Protein 1MHQ (pdb70)

Structure (mmCIF, N/CA/C/O backbone):
data_1MHQ
#
_entry.id   1MHQ
#
_cell.length_a   62.860
_cell.length_b   68.110
_cell.length_c   74.200
_cell.angle_alpha   90.00
_cell.angle_beta   90.00
_cell.angle_gamma   90.00
#
_symmetry.space_group_name_H-M   'P 21 21 21'
#
loop_
_entity.id
_entity.type
_entity.pdbx_description
1 polymer 'ADP-ribosylation factor binding protein GGA2'
2 water water
#
loop_
_atom_site.group_PDB
_atom_site.id
_atom_site.type_symbol
_atom_site.label_atom_id
_atom_site.label_alt_id
_atom_site.label_comp_id
_atom_site.label_asym_id
_atom_site.label_entity_id
_atom_site.label_seq_id
_atom_site.pdbx_PDB_ins_code
_atom_site.Cartn_x
_atom_site.Cartn_y
_atom_site.Cartn_z
_atom_site.occupancy
_atom_site.B_iso_or_equiv
_atom_site.auth_seq_id
_atom_site.auth_comp_id
_atom_site.auth_asym_id
_atom_site.auth_atom_id
_atom_site.pdbx_PDB_model_num
ATOM 1 N N . SER A 1 1 ? -1.952 -7.421 27.903 1.00 54.87 25 SER A N 1
ATOM 2 C CA . SER A 1 1 ? -1.018 -8.104 26.956 1.00 56.35 25 SER A CA 1
ATOM 3 C C . SER A 1 1 ? -0.250 -7.089 26.096 1.00 56.65 25 SER A C 1
ATOM 4 O O . SER A 1 1 ? -0.688 -5.936 25.913 1.00 56.41 25 SER A O 1
ATOM 7 N N . LEU A 1 2 ? 0.886 -7.542 25.564 1.00 53.88 26 LEU A N 1
ATOM 8 C CA . LEU A 1 2 ? 1.746 -6.731 24.707 1.00 49.90 26 LEU A CA 1
ATOM 9 C C . LEU A 1 2 ? 0.977 -6.088 23.577 1.00 49.65 26 LEU A C 1
ATOM 10 O O . LEU A 1 2 ? 1.019 -4.864 23.394 1.00 45.79 26 LEU A O 1
ATOM 15 N N . GLU A 1 3 ? 0.288 -6.929 22.810 1.00 50.21 27 GLU A N 1
ATOM 16 C CA . GLU A 1 3 ? -0.483 -6.456 21.663 1.00 51.43 27 GLU A CA 1
ATOM 17 C C . GLU A 1 3 ? -1.375 -5.312 22.080 1.00 50.24 27 GLU A C 1
ATOM 18 O O . GLU A 1 3 ? -1.334 -4.234 21.491 1.00 49.52 27 GLU A O 1
ATOM 24 N N . LEU A 1 4 ? -2.180 -5.578 23.106 1.00 50.44 28 LEU A N 1
ATOM 25 C CA . LEU A 1 4 ? -3.115 -4.619 23.665 1.00 48.76 28 LEU A CA 1
ATOM 26 C C . LEU A 1 4 ? -2.511 -3.230 23.799 1.00 47.33 28 LEU A C 1
ATOM 27 O O . LEU A 1 4 ? -2.928 -2.265 23.135 1.00 44.61 28 LEU A O 1
ATOM 32 N N . TRP A 1 5 ? -1.522 -3.146 24.677 1.00 45.21 29 TRP A N 1
ATOM 33 C CA . TRP A 1 5 ? -0.855 -1.894 24.950 1.00 47.18 29 TRP A CA 1
ATOM 34 C C . TRP A 1 5 ? -0.245 -1.253 23.728 1.00 45.74 29 TRP A C 1
ATOM 35 O O . TRP A 1 5 ? -0.420 -0.053 23.496 1.00 47.11 29 TRP A O 1
ATOM 46 N N . LEU A 1 6 ? 0.455 -2.054 22.933 1.00 45.23 30 LEU A N 1
ATOM 47 C CA . LEU A 1 6 ? 1.091 -1.551 21.719 1.00 40.23 30 LEU A CA 1
ATOM 48 C C . LEU A 1 6 ? 0.090 -0.910 20.767 1.00 37.33 30 LEU A C 1
ATOM 49 O O . LEU A 1 6 ? 0.346 0.121 20.143 1.00 37.94 30 LEU A O 1
ATOM 54 N N . ASN A 1 7 ? -1.065 -1.521 20.643 1.00 38.73 31 ASN A N 1
ATOM 55 C CA . ASN A 1 7 ? -2.029 -0.960 19.731 1.00 43.18 31 ASN A CA 1
ATOM 56 C C . ASN A 1 7 ? -2.632 0.329 20.246 1.00 43.05 31 ASN A C 1
ATOM 57 O O . ASN A 1 7 ? -2.944 1.226 19.464 1.00 44.99 31 ASN A O 1
ATOM 62 N N . LYS A 1 8 ? -2.770 0.427 21.562 1.00 45.56 32 LYS A N 1
ATOM 63 C CA . LYS A 1 8 ? -3.285 1.640 22.181 1.00 47.20 32 LYS A CA 1
ATOM 64 C C . LYS A 1 8 ? -2.193 2.696 21.990 1.00 46.98 32 LYS A C 1
ATOM 65 O O . LYS A 1 8 ? -2.470 3.853 21.637 1.00 44.37 32 LYS A O 1
ATOM 71 N N . ALA A 1 9 ? -0.947 2.264 22.200 1.00 43.40 33 ALA A N 1
ATOM 72 C CA . ALA A 1 9 ? 0.221 3.136 22.081 1.00 43.51 33 ALA A CA 1
ATOM 73 C C . ALA A 1 9 ? 0.565 3.600 20.660 1.00 44.38 33 ALA A C 1
ATOM 74 O O . ALA A 1 9 ? 1.292 4.579 20.489 1.00 42.77 33 ALA A O 1
ATOM 76 N N . THR A 1 10 ? 0.028 2.920 19.649 1.00 43.97 34 THR A N 1
ATOM 77 C CA . THR A 1 10 ? 0.324 3.253 18.262 1.00 42.96 34 THR A CA 1
ATOM 78 C C . THR A 1 10 ? -0.897 3.611 17.421 1.00 43.57 34 THR A C 1
ATOM 79 O O . THR A 1 10 ? -0.761 3.865 16.225 1.00 40.89 34 THR A O 1
ATOM 83 N N . ASP A 1 11 ? -2.075 3.628 18.045 1.00 42.81 35 ASP A N 1
ATOM 84 C CA . ASP A 1 11 ? -3.337 3.943 17.360 1.00 43.82 35 ASP A CA 1
ATOM 85 C C . ASP A 1 11 ? -3.311 5.241 16.520 1.00 43.40 35 ASP A C 1
ATOM 86 O O . ASP A 1 11 ? -3.190 6.339 17.059 1.00 44.90 35 ASP A O 1
ATOM 91 N N . PRO A 1 12 ? -3.428 5.128 15.184 1.00 43.05 36 PRO A N 1
ATOM 92 C CA . PRO A 1 12 ? -3.408 6.336 14.355 1.00 45.03 36 PRO A CA 1
ATOM 93 C C . PRO A 1 12 ? -4.691 7.168 14.311 1.00 49.63 36 PRO A C 1
ATOM 94 O O . PRO A 1 12 ? -4.735 8.186 13.616 1.00 51.05 36 PRO A O 1
ATOM 98 N N . SER A 1 13 ? -5.730 6.754 15.032 1.00 51.78 37 SER A N 1
ATOM 99 C CA . SER A 1 13 ? -6.971 7.532 15.038 1.00 58.26 37 SER A CA 1
ATOM 100 C C . SER A 1 13 ? -6.856 8.628 16.099 1.00 60.41 37 SER A C 1
ATOM 101 O O . SER A 1 13 ? -7.561 9.638 16.059 1.00 61.22 37 SER A O 1
ATOM 104 N N . MET A 1 14 ? -5.945 8.397 17.039 1.00 63.13 38 MET A N 1
ATOM 105 C CA . MET A 1 14 ? -5.645 9.294 18.152 1.00 63.58 38 MET A CA 1
ATOM 106 C C . MET A 1 14 ? -5.001 10.590 17.696 1.00 63.48 38 MET A C 1
ATOM 107 O O . MET A 1 14 ? -3.9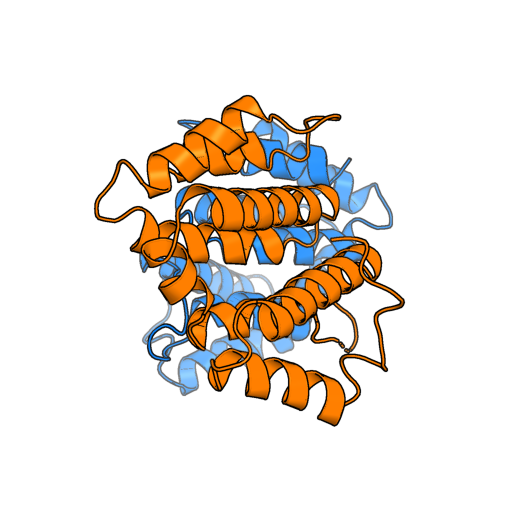09 10.583 17.134 1.00 64.00 38 MET A O 1
ATOM 112 N N . SER A 1 15 ? -5.662 11.708 17.952 1.00 63.70 39 SER A N 1
ATOM 113 C CA . SER A 1 15 ? -5.103 12.989 17.567 1.00 63.10 39 SER A CA 1
ATOM 114 C C . SER A 1 15 ? -3.709 13.072 18.181 1.00 61.39 39 SER A C 1
ATOM 115 O O . SER A 1 15 ? -2.779 13.600 17.581 1.00 62.28 39 SER A O 1
ATOM 118 N N . GLU A 1 16 ? -3.577 12.531 19.387 1.00 59.21 40 GLU A N 1
ATOM 119 C CA . GLU A 1 16 ? -2.305 12.522 20.103 1.00 57.13 40 GLU A CA 1
ATOM 120 C C . GLU A 1 16 ? -1.990 11.084 20.537 1.00 53.30 40 GLU A C 1
ATOM 121 O O . GLU A 1 16 ? -2.886 10.252 20.634 1.00 52.60 40 GLU A O 1
ATOM 127 N N . GLN A 1 17 ? -0.722 10.801 20.816 1.00 49.94 41 GLN A N 1
ATOM 128 C CA . GLN A 1 17 ? -0.310 9.460 21.221 1.00 47.61 41 GLN A CA 1
ATOM 129 C C . GLN A 1 17 ? -0.581 9.221 22.703 1.00 46.03 41 GLN A C 1
ATOM 130 O O . GLN A 1 17 ? -0.303 10.075 23.540 1.00 45.11 41 GLN A O 1
ATOM 136 N N . ASP A 1 18 ? -1.139 8.061 23.024 1.00 46.45 42 ASP A N 1
ATOM 137 C CA . ASP A 1 18 ? -1.430 7.734 24.407 1.00 45.92 42 ASP A CA 1
ATOM 138 C C . ASP A 1 18 ? -0.140 7.373 25.082 1.00 48.04 42 ASP A C 1
ATOM 139 O O . ASP A 1 18 ? 0.322 6.228 25.035 1.00 50.70 42 ASP A O 1
ATOM 144 N N . TRP A 1 19 ? 0.428 8.359 25.744 1.00 49.07 43 TRP A N 1
ATOM 145 C CA . TRP A 1 19 ? 1.679 8.180 26.432 1.00 46.78 43 TRP A CA 1
ATOM 146 C C . TRP A 1 19 ? 1.702 7.120 27.530 1.00 46.64 43 TRP A C 1
ATOM 147 O O . TRP A 1 19 ? 2.726 6.474 27.759 1.00 46.70 43 TRP A O 1
ATOM 158 N N . SER A 1 20 ? 0.569 6.934 28.195 1.00 47.55 44 SER A N 1
ATOM 159 C CA . SER A 1 20 ? 0.463 5.964 29.276 1.00 47.22 44 SER A CA 1
ATOM 160 C C . SER A 1 20 ? 0.608 4.543 28.738 1.00 43.12 44 SER A C 1
ATOM 161 O O . SER A 1 20 ? 1.241 3.692 29.360 1.00 39.15 44 SER A O 1
ATOM 164 N N . ALA A 1 21 ? 0.002 4.302 27.580 1.00 41.01 45 ALA A N 1
ATOM 165 C CA . ALA A 1 21 ? 0.068 3.000 26.919 1.00 40.81 45 ALA A CA 1
ATOM 166 C C . ALA A 1 21 ? 1.513 2.642 26.531 1.00 39.75 45 ALA A C 1
ATOM 167 O O . ALA A 1 21 ? 1.925 1.481 26.627 1.00 41.83 45 ALA A O 1
ATOM 169 N N . ILE A 1 22 ? 2.279 3.638 26.098 1.00 36.04 46 ILE A N 1
ATOM 170 C CA . ILE A 1 22 ? 3.665 3.408 25.720 1.00 39.12 46 ILE A CA 1
ATOM 171 C C . ILE A 1 22 ? 4.394 2.860 26.942 1.00 43.36 46 ILE A C 1
ATOM 172 O O . ILE A 1 22 ? 5.121 1.851 26.882 1.00 41.41 46 ILE A O 1
ATOM 177 N N . GLN A 1 23 ? 4.183 3.525 28.071 1.00 46.59 47 GLN A N 1
ATOM 178 C CA . GLN A 1 23 ? 4.823 3.094 29.305 1.00 48.96 47 GLN A CA 1
ATOM 179 C C . GLN A 1 23 ? 4.371 1.685 29.682 1.00 46.25 47 GLN A C 1
ATOM 180 O O . GLN A 1 23 ? 5.171 0.858 30.112 1.00 45.62 47 GLN A O 1
ATOM 186 N N . ASN A 1 24 ? 3.087 1.411 29.493 1.00 47.24 48 ASN A N 1
ATOM 187 C CA . ASN A 1 24 ? 2.553 0.097 29.815 1.00 50.21 48 ASN A CA 1
ATOM 188 C C . ASN A 1 24 ? 3.154 -0.977 28.935 1.00 47.10 48 ASN A C 1
ATOM 189 O O . ASN A 1 24 ? 3.410 -2.093 29.377 1.00 43.54 48 ASN A O 1
ATOM 194 N N . PHE A 1 25 ? 3.390 -0.623 27.683 1.00 48.05 49 PHE A N 1
ATOM 195 C CA . PHE A 1 25 ? 3.966 -1.570 26.752 1.00 45.81 49 PHE A CA 1
ATOM 196 C C . PHE A 1 25 ? 5.374 -1.984 27.143 1.00 43.86 49 PHE A C 1
ATOM 197 O O . PHE A 1 25 ? 5.643 -3.168 27.350 1.00 42.27 49 PHE A O 1
ATOM 205 N N . CYS A 1 26 ? 6.277 -1.023 27.265 1.00 41.89 50 CYS A N 1
ATOM 206 C CA . CYS A 1 26 ? 7.646 -1.375 27.607 1.00 41.45 50 CYS A CA 1
ATOM 207 C C . CYS A 1 26 ? 7.773 -2.135 28.932 1.00 43.39 50 CYS A C 1
ATOM 208 O O . CYS A 1 26 ? 8.739 -2.860 29.146 1.00 45.18 50 CYS A O 1
ATOM 211 N N . GLU A 1 27 ? 6.796 -1.995 29.817 1.00 44.41 51 GLU A N 1
ATOM 212 C CA . GLU A 1 27 ? 6.851 -2.704 31.092 1.00 45.54 51 GLU A CA 1
ATOM 213 C C . GLU A 1 27 ? 6.462 -4.182 30.882 1.00 42.29 51 GLU A C 1
ATOM 214 O O . GLU A 1 27 ? 7.066 -5.080 31.460 1.00 41.87 51 GLU A O 1
ATOM 220 N N . GLN A 1 28 ? 5.456 -4.426 30.051 1.00 41.16 52 GLN A N 1
ATOM 221 C CA . GLN A 1 28 ? 5.043 -5.793 29.747 1.00 43.09 52 GLN A CA 1
ATOM 222 C C . GLN A 1 28 ? 6.202 -6.543 29.105 1.00 42.55 52 GLN A C 1
ATOM 223 O O . GLN A 1 28 ? 6.367 -7.756 29.293 1.00 39.15 52 GLN A O 1
ATOM 229 N N . VAL A 1 29 ? 6.997 -5.806 28.335 1.00 42.90 53 VAL A N 1
ATOM 230 C CA . VAL A 1 29 ? 8.151 -6.378 27.661 1.00 43.66 53 VAL A CA 1
ATOM 231 C C . VAL A 1 29 ? 9.118 -6.991 28.661 1.00 46.93 53 VAL A C 1
ATOM 232 O O . VAL A 1 29 ? 9.713 -8.033 28.389 1.00 47.07 53 VAL A O 1
ATOM 236 N N . ASN A 1 30 ? 9.282 -6.362 29.820 1.00 47.29 54 ASN A N 1
ATOM 237 C CA . ASN A 1 30 ? 10.180 -6.943 30.809 1.00 52.19 54 ASN A CA 1
ATOM 238 C C . ASN A 1 30 ? 9.426 -8.045 31.550 1.00 53.55 54 ASN A C 1
ATOM 239 O O . ASN A 1 30 ? 10.002 -9.041 31.980 1.00 52.00 54 ASN A O 1
ATOM 244 N N . THR A 1 31 ? 8.124 -7.849 31.681 1.00 55.06 55 THR A N 1
ATOM 245 C CA . THR A 1 31 ? 7.268 -8.770 32.405 1.00 60.34 55 THR A CA 1
ATOM 246 C C . THR A 1 31 ? 7.079 -10.144 31.765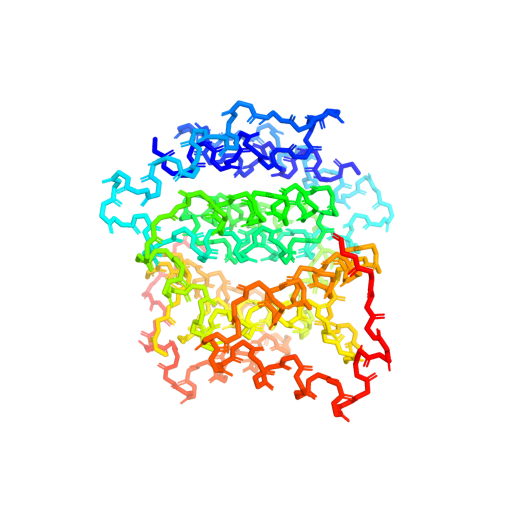 1.00 62.04 55 THR A C 1
ATOM 247 O O . THR A 1 31 ? 7.496 -11.169 32.319 1.00 62.08 55 THR A O 1
ATOM 251 N N . ASP A 1 32 ? 6.441 -10.155 30.602 1.00 63.48 56 ASP A N 1
ATOM 252 C CA . ASP A 1 32 ? 6.165 -11.381 29.875 1.00 63.41 56 ASP A CA 1
ATOM 253 C C . ASP A 1 32 ? 7.425 -11.941 29.228 1.00 64.13 56 ASP A C 1
ATOM 254 O O . ASP A 1 32 ? 8.204 -11.202 28.629 1.00 64.08 56 ASP A O 1
ATOM 259 N N . PRO A 1 33 ? 7.648 -13.260 29.348 1.00 64.85 57 PRO A N 1
ATOM 260 C CA . PRO A 1 33 ? 8.839 -13.871 28.745 1.00 64.33 57 PRO A CA 1
ATOM 261 C C . PRO A 1 33 ? 8.826 -13.801 27.230 1.00 61.94 57 PRO A C 1
ATOM 262 O O . PRO A 1 33 ? 9.879 -13.860 26.586 1.00 66.33 57 PRO A O 1
ATOM 266 N N . ASN A 1 34 ? 7.641 -13.675 26.651 1.00 59.42 58 ASN A N 1
ATOM 267 C CA . ASN A 1 34 ? 7.562 -13.573 25.203 1.00 62.93 58 ASN A CA 1
ATOM 268 C C . ASN A 1 34 ? 7.971 -12.177 24.777 1.00 62.04 58 ASN A C 1
ATOM 269 O O . ASN A 1 34 ? 8.497 -11.988 23.680 1.00 64.04 58 ASN A O 1
ATOM 274 N N . GLY A 1 35 ? 7.724 -11.210 25.660 1.00 58.42 59 GLY A N 1
ATOM 275 C CA . GLY A 1 35 ? 8.040 -9.819 25.389 1.00 57.01 59 GLY A CA 1
ATOM 276 C C . GLY A 1 35 ? 9.292 -9.519 24.580 1.00 55.80 59 GLY A C 1
ATOM 277 O O . GLY A 1 35 ? 9.219 -8.901 23.514 1.00 53.79 59 GLY A O 1
ATOM 278 N N . PRO A 1 36 ? 10.466 -9.944 25.061 1.00 55.67 60 PRO A N 1
ATOM 279 C CA . PRO A 1 36 ? 11.716 -9.688 24.343 1.00 57.07 60 PRO A CA 1
ATOM 280 C C . PRO A 1 36 ? 11.734 -10.249 22.922 1.00 57.44 60 PRO A C 1
ATOM 281 O O . PRO A 1 36 ? 12.073 -9.555 21.967 1.00 60.85 60 PRO A O 1
ATOM 285 N N . THR A 1 37 ? 11.344 -11.505 22.789 1.00 54.37 61 THR A N 1
ATOM 286 C CA . THR A 1 37 ? 11.348 -12.159 21.498 1.00 52.64 61 THR A CA 1
ATOM 287 C C . THR A 1 37 ? 10.173 -11.820 20.576 1.00 48.94 61 THR A C 1
ATOM 288 O O . THR A 1 37 ? 10.236 -12.078 19.384 1.00 48.34 61 THR A O 1
ATOM 292 N N . HIS A 1 38 ? 9.108 -11.233 21.103 1.00 44.83 62 HIS A N 1
ATOM 293 C CA . HIS A 1 38 ? 7.975 -10.894 20.251 1.00 44.42 62 HIS A CA 1
ATOM 294 C C . HIS A 1 38 ? 7.826 -9.391 19.986 1.00 40.03 62 HIS A C 1
ATOM 295 O O . HIS A 1 38 ? 7.484 -8.973 18.879 1.00 39.51 62 HIS A O 1
ATOM 302 N N . ALA A 1 39 ? 8.079 -8.585 21.006 1.00 35.95 63 ALA A N 1
ATOM 303 C CA . ALA A 1 39 ? 7.905 -7.141 20.884 1.00 39.11 63 ALA A CA 1
ATOM 304 C C . ALA A 1 39 ? 8.621 -6.475 19.706 1.00 33.40 63 ALA A C 1
ATOM 305 O O . ALA A 1 39 ? 8.052 -5.640 19.028 1.00 37.50 63 ALA A O 1
ATOM 307 N N . PRO A 1 40 ? 9.880 -6.832 19.455 1.00 34.66 64 PRO A N 1
ATOM 308 C CA . PRO A 1 40 ? 10.577 -6.209 18.330 1.00 32.80 64 PRO A CA 1
ATOM 309 C C . PRO A 1 40 ? 9.876 -6.416 16.993 1.00 32.05 64 PRO A C 1
ATOM 310 O O . PRO A 1 40 ? 9.815 -5.501 16.160 1.00 30.87 64 PRO A O 1
ATOM 314 N N . TRP A 1 41 ? 9.316 -7.602 16.784 1.00 32.45 65 TRP A N 1
ATOM 315 C CA . TRP A 1 41 ? 8.632 -7.848 15.521 1.00 34.10 65 TRP A CA 1
ATOM 316 C C . TRP A 1 41 ? 7.308 -7.091 15.490 1.00 35.12 65 TRP A C 1
ATOM 317 O O . TRP A 1 41 ? 6.928 -6.570 14.442 1.00 39.39 65 TRP A O 1
ATOM 328 N N . LEU A 1 42 ? 6.629 -6.981 16.636 1.00 33.17 66 LEU A N 1
ATOM 329 C CA . LEU A 1 42 ? 5.369 -6.234 16.677 1.00 34.76 66 LEU A CA 1
ATOM 330 C C . LEU A 1 42 ? 5.675 -4.789 16.337 1.00 35.21 66 LEU A C 1
ATOM 331 O O . LEU A 1 42 ? 4.917 -4.129 15.641 1.00 37.19 66 LEU A O 1
ATOM 336 N N . LEU A 1 43 ? 6.806 -4.313 16.836 1.00 35.74 67 LEU A N 1
ATOM 337 C CA . LEU A 1 43 ? 7.249 -2.945 16.612 1.00 34.93 67 LEU A CA 1
ATOM 338 C C . LEU A 1 43 ? 7.650 -2.741 15.178 1.00 32.39 67 LEU A C 1
ATOM 339 O O . LEU A 1 43 ? 7.264 -1.777 14.531 1.00 29.38 67 LEU A O 1
ATOM 344 N N . ALA A 1 44 ? 8.458 -3.668 14.700 1.00 33.79 68 ALA A N 1
ATOM 345 C CA . ALA A 1 44 ? 8.957 -3.634 13.342 1.00 33.86 68 ALA A CA 1
ATOM 346 C C . ALA A 1 44 ? 7.835 -3.479 12.311 1.00 33.42 68 ALA A C 1
ATOM 347 O O . ALA A 1 44 ? 7.935 -2.683 11.373 1.00 33.57 68 ALA A O 1
ATOM 349 N N . HIS A 1 45 ? 6.767 -4.240 12.488 1.00 34.67 69 HIS A N 1
ATOM 350 C CA . HIS A 1 45 ? 5.646 -4.198 11.552 1.00 32.27 69 HIS A CA 1
ATOM 351 C C . HIS A 1 45 ? 5.003 -2.817 11.507 1.00 31.26 69 HIS A C 1
ATOM 352 O O . HIS A 1 45 ? 4.742 -2.268 10.440 1.00 28.67 69 HIS A O 1
ATOM 359 N N . LYS A 1 46 ? 4.727 -2.270 12.681 1.00 32.65 70 LYS A N 1
ATOM 360 C CA . LYS A 1 46 ? 4.105 -0.953 12.771 1.00 36.50 70 LYS A CA 1
ATOM 361 C C . LYS A 1 46 ? 4.996 0.169 12.217 1.00 35.07 70 LYS A C 1
ATOM 362 O O . LYS A 1 46 ? 4.511 1.113 11.598 1.00 38.78 70 LYS A O 1
ATOM 368 N N . ILE A 1 47 ? 6.300 0.063 12.441 1.00 33.52 71 ILE A N 1
ATOM 369 C CA . ILE A 1 47 ? 7.246 1.052 11.937 1.00 34.70 71 ILE A CA 1
ATOM 370 C C . ILE A 1 47 ? 7.245 1.066 10.392 1.00 36.07 71 ILE A C 1
ATOM 371 O O . ILE A 1 47 ? 7.493 2.088 9.750 1.00 34.13 71 ILE A O 1
ATOM 376 N N . GLN A 1 48 ? 6.969 -0.084 9.800 1.00 36.77 72 GLN A N 1
ATOM 377 C CA . GLN A 1 48 ? 6.951 -0.197 8.350 1.00 38.06 72 GLN A CA 1
ATOM 378 C C . GLN A 1 48 ? 5.573 0.122 7.785 1.00 37.52 72 GLN A C 1
ATOM 379 O O . GLN A 1 48 ? 5.336 -0.048 6.598 1.00 40.11 72 GLN A O 1
ATOM 385 N N . SER A 1 49 ? 4.662 0.587 8.622 1.00 37.18 73 SER A N 1
ATOM 386 C CA . SER A 1 49 ? 3.320 0.883 8.133 1.00 36.70 73 SER A CA 1
ATOM 387 C C . SER A 1 49 ? 3.186 1.983 7.087 1.00 34.73 73 SER A C 1
ATOM 388 O O . SER A 1 49 ? 3.885 2.985 7.132 1.00 33.00 73 SER A O 1
ATOM 391 N N . PRO A 1 50 ? 2.284 1.789 6.110 1.00 34.34 74 PRO A N 1
ATOM 392 C CA . PRO A 1 50 ? 2.055 2.786 5.062 1.00 34.48 74 PRO A CA 1
ATOM 393 C C . PRO A 1 50 ? 1.286 3.970 5.671 1.00 35.58 74 PRO A C 1
ATOM 394 O O . PRO A 1 50 ? 1.137 4.999 5.030 1.00 37.93 74 PRO A O 1
ATOM 398 N N . GLN A 1 51 ? 0.787 3.804 6.902 1.00 36.27 75 GLN A N 1
ATOM 399 C CA . GLN A 1 51 ? 0.076 4.878 7.620 1.00 40.75 75 GLN A CA 1
ATOM 400 C C . GLN A 1 51 ? 1.118 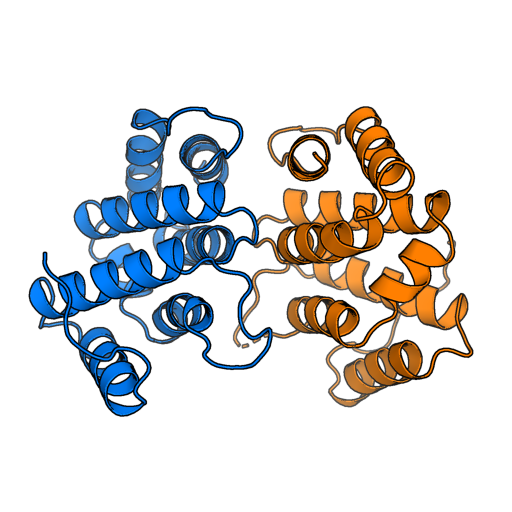5.599 8.481 1.00 40.35 75 GLN A C 1
ATOM 401 O O . GLN A 1 51 ? 1.501 5.112 9.547 1.00 43.33 75 GLN A O 1
ATOM 407 N N . GLU A 1 52 ? 1.562 6.760 8.012 1.00 38.67 76 GLU A N 1
ATOM 408 C CA . GLU A 1 52 ? 2.610 7.502 8.683 1.00 40.55 76 GLU A CA 1
ATOM 409 C C . GLU A 1 52 ? 2.510 7.722 10.191 1.00 41.54 76 GLU A C 1
ATOM 410 O O . GLU A 1 52 ? 3.497 7.546 10.902 1.00 36.77 76 GLU A O 1
ATOM 416 N N . LYS A 1 53 ? 1.338 8.102 10.682 1.00 43.24 77 LYS A N 1
ATOM 417 C CA . LYS A 1 53 ? 1.174 8.340 12.109 1.00 44.80 77 LYS A CA 1
ATOM 418 C C . LYS A 1 53 ? 1.422 7.054 12.889 1.00 47.31 77 LYS A C 1
ATOM 419 O O . LYS A 1 53 ? 1.984 7.060 13.991 1.00 45.54 77 LYS A O 1
ATOM 425 N N . GLU A 1 54 ? 1.003 5.940 12.306 1.00 45.14 78 GLU A N 1
ATOM 426 C CA . GLU A 1 54 ? 1.205 4.673 12.959 1.00 43.91 78 GLU A CA 1
ATOM 427 C C . GLU A 1 54 ? 2.715 4.408 13.054 1.00 44.02 78 GLU A C 1
ATOM 428 O O . GLU A 1 54 ? 3.226 3.937 14.080 1.00 43.35 78 GLU A O 1
ATOM 434 N N . ALA A 1 55 ? 3.433 4.733 11.989 1.00 39.32 79 ALA A N 1
ATOM 435 C CA . ALA A 1 55 ? 4.871 4.514 11.961 1.00 42.66 79 ALA A CA 1
ATOM 436 C C . ALA A 1 55 ? 5.618 5.380 12.995 1.00 41.19 79 ALA A C 1
ATOM 437 O O . ALA A 1 55 ? 6.435 4.876 13.781 1.00 43.44 79 ALA A O 1
ATOM 439 N N . LEU A 1 56 ? 5.332 6.677 12.990 1.00 39.39 80 LEU A N 1
ATOM 440 C CA . LEU A 1 56 ? 5.950 7.597 13.932 1.00 38.99 80 LEU A CA 1
ATOM 441 C C . LEU A 1 56 ? 5.688 7.151 15.364 1.00 34.51 80 LEU A C 1
ATOM 442 O O . LEU A 1 56 ? 6.616 7.039 16.166 1.00 38.28 80 LEU A O 1
ATOM 447 N N . TYR A 1 57 ? 4.422 6.910 15.687 1.00 36.65 81 TYR A N 1
ATOM 448 C CA . TYR A 1 57 ? 4.081 6.466 17.032 1.00 37.87 81 TYR A CA 1
ATOM 449 C C . TYR A 1 57 ? 4.938 5.293 17.451 1.00 38.98 81 TYR A C 1
ATOM 450 O O . TYR A 1 57 ? 5.488 5.287 18.544 1.00 39.65 81 TYR A O 1
ATOM 459 N N . ALA A 1 58 ? 5.045 4.307 16.563 1.00 39.16 82 ALA A N 1
ATOM 460 C CA . ALA A 1 58 ? 5.821 3.099 16.823 1.00 38.87 82 ALA A CA 1
ATOM 461 C C . ALA A 1 58 ? 7.286 3.437 17.049 1.00 34.24 82 ALA A C 1
ATOM 462 O O . ALA A 1 58 ? 7.923 2.915 17.954 1.00 33.68 82 ALA A O 1
ATOM 464 N N . LEU A 1 59 ? 7.815 4.305 16.200 1.00 35.08 83 LEU A N 1
ATOM 465 C CA . LEU A 1 59 ? 9.195 4.733 16.342 1.00 33.73 83 LEU A CA 1
ATOM 466 C C . LEU A 1 59 ? 9.377 5.286 17.749 1.00 31.47 83 LEU A C 1
ATOM 467 O O . LEU A 1 59 ? 10.336 4.966 18.422 1.00 28.92 83 LEU A O 1
ATOM 472 N N . THR A 1 60 ? 8.417 6.076 18.212 1.00 33.55 84 THR A N 1
ATOM 473 C CA . THR A 1 60 ? 8.519 6.606 19.559 1.00 36.34 84 THR A CA 1
ATOM 474 C C . THR A 1 60 ? 8.454 5.464 20.600 1.00 36.78 84 THR A C 1
ATOM 475 O O . THR A 1 60 ? 9.218 5.448 21.557 1.00 34.45 84 THR A O 1
ATOM 479 N N . VAL A 1 61 ? 7.559 4.500 20.408 1.00 37.33 85 VAL A N 1
ATOM 480 C CA . VAL A 1 61 ? 7.478 3.380 21.338 1.00 34.74 85 VAL A CA 1
ATOM 481 C C . VAL A 1 61 ? 8.818 2.646 21.361 1.00 34.16 85 VAL A C 1
ATOM 482 O O . VAL A 1 61 ? 9.324 2.270 22.422 1.00 30.49 85 VAL A O 1
ATOM 486 N N . LEU A 1 62 ? 9.389 2.445 20.176 1.00 33.91 86 LEU A N 1
ATOM 487 C CA . LEU A 1 62 ? 10.673 1.756 20.063 1.00 34.81 86 LEU A CA 1
ATOM 488 C C . LEU A 1 62 ? 11.724 2.499 20.860 1.00 36.16 86 LEU A C 1
ATOM 489 O O . LEU A 1 62 ? 12.521 1.910 21.611 1.00 34.97 86 LEU A O 1
ATOM 494 N N . GLU A 1 63 ? 11.717 3.809 20.657 1.00 37.20 87 GLU A N 1
ATOM 495 C CA . GLU A 1 63 ? 12.640 4.703 21.310 1.00 38.98 87 GLU A CA 1
ATOM 496 C C . GLU A 1 63 ? 12.534 4.580 22.818 1.00 37.62 87 GLU A C 1
ATOM 497 O O . GLU A 1 63 ? 13.543 4.470 23.515 1.00 35.22 87 GLU A O 1
ATOM 503 N N . MET A 1 64 ? 11.308 4.571 23.325 1.00 38.03 88 MET A N 1
ATOM 504 C CA . MET A 1 64 ? 11.121 4.433 24.763 1.00 39.32 88 MET A CA 1
ATOM 505 C C . MET A 1 64 ? 11.496 3.052 25.309 1.00 40.51 88 MET A C 1
ATOM 506 O O . MET A 1 64 ? 12.109 2.950 26.367 1.00 43.42 88 MET A O 1
ATOM 511 N N . CYS A 1 65 ? 11.138 1.988 24.603 1.00 39.67 89 CYS A N 1
ATOM 512 C CA . CYS A 1 65 ? 11.475 0.667 25.096 1.00 40.39 89 CYS A CA 1
ATOM 513 C C . CYS A 1 65 ? 12.973 0.375 25.123 1.00 37.91 89 CYS A C 1
ATOM 514 O O . CYS A 1 65 ? 13.450 -0.333 25.996 1.00 37.73 89 CYS A O 1
ATOM 517 N N . MET A 1 66 ? 13.726 0.911 24.177 1.00 40.60 90 MET A N 1
ATOM 518 C CA . MET A 1 66 ? 15.163 0.645 24.178 1.00 40.95 90 MET A CA 1
ATOM 519 C C . MET A 1 66 ? 15.773 1.242 25.429 1.00 42.70 90 MET A C 1
ATOM 520 O O . MET A 1 66 ? 16.768 0.734 25.975 1.00 40.70 90 MET A O 1
ATOM 525 N N . ASN A 1 67 ? 15.189 2.345 25.870 1.00 44.84 91 ASN A N 1
ATOM 526 C CA . ASN A 1 67 ? 15.721 3.011 27.030 1.00 47.38 91 ASN A CA 1
ATOM 527 C C . ASN A 1 67 ? 15.261 2.446 28.353 1.00 50.01 91 ASN A C 1
ATOM 528 O O . ASN A 1 67 ? 16.009 2.466 29.325 1.00 53.19 91 ASN A O 1
ATOM 533 N N . HIS A 1 68 ? 14.062 1.888 28.393 1.00 49.66 92 HIS A N 1
ATOM 534 C CA . HIS A 1 68 ? 13.553 1.373 29.652 1.00 51.02 92 HIS A CA 1
ATOM 535 C C . HIS A 1 68 ? 13.515 -0.124 29.855 1.00 50.02 92 HIS A C 1
ATOM 536 O O . HIS A 1 68 ? 13.505 -0.592 30.986 1.00 50.62 92 HIS A O 1
ATOM 543 N N . CYS A 1 69 ? 13.498 -0.887 28.779 1.00 49.07 93 CYS A N 1
ATOM 544 C CA . CYS A 1 69 ? 13.439 -2.318 28.944 1.00 45.01 93 CYS A CA 1
ATOM 545 C C . CYS A 1 69 ? 14.807 -2.821 29.346 1.00 43.59 93 CYS A C 1
ATOM 546 O O . CYS A 1 69 ? 15.795 -2.072 29.324 1.00 44.58 93 CYS A O 1
ATOM 549 N N . GLY A 1 70 ? 14.855 -4.088 29.739 1.00 39.19 94 GLY A N 1
ATOM 550 C CA . GLY A 1 70 ? 16.095 -4.684 30.175 1.00 30.29 94 GLY A CA 1
ATOM 551 C C . GLY A 1 70 ? 16.977 -5.200 29.074 1.00 36.13 94 GLY A C 1
ATOM 552 O O . GLY A 1 70 ? 16.680 -5.079 27.884 1.00 34.00 94 GLY A O 1
ATOM 553 N N . GLU A 1 71 ? 18.082 -5.789 29.506 1.00 38.15 95 GLU A N 1
ATOM 554 C CA . GLU A 1 71 ? 19.089 -6.350 28.630 1.00 40.30 95 GLU A CA 1
ATOM 555 C C . GLU A 1 71 ? 18.533 -7.319 27.559 1.00 39.30 95 GLU A C 1
ATOM 556 O O . GLU A 1 71 ? 19.033 -7.358 26.435 1.00 38.61 95 GLU A O 1
ATOM 562 N N . LYS A 1 72 ? 17.502 -8.089 27.900 1.00 39.07 96 LYS A N 1
ATOM 563 C CA . LYS A 1 72 ? 16.928 -9.055 26.951 1.00 41.49 96 LYS A CA 1
ATOM 564 C C . LYS A 1 72 ? 16.363 -8.400 25.707 1.00 39.33 96 LYS A C 1
ATOM 565 O O . LYS A 1 72 ? 16.695 -8.783 24.596 1.00 37.60 96 LYS A O 1
ATOM 571 N N . PHE A 1 73 ? 15.495 -7.415 25.907 1.00 36.62 97 PHE A N 1
ATOM 572 C CA . PHE A 1 73 ? 14.899 -6.705 24.798 1.00 36.39 97 PHE A CA 1
ATOM 573 C C . PHE A 1 73 ? 16.046 -6.051 24.018 1.00 36.91 97 PHE A C 1
ATOM 574 O O . PHE A 1 73 ? 16.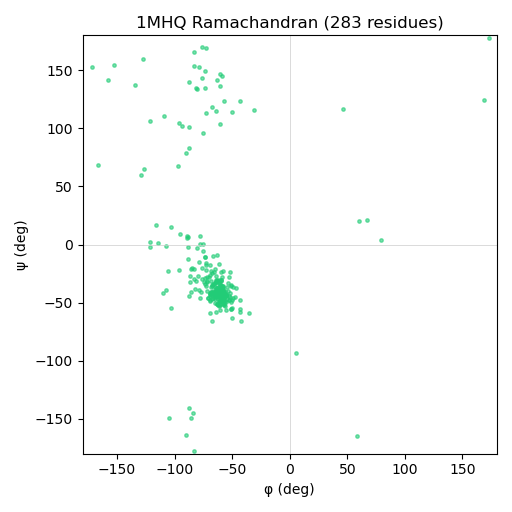218 -6.295 22.815 1.00 40.78 97 PHE A O 1
ATOM 582 N N . HIS A 1 74 ? 16.840 -5.245 24.721 1.00 37.38 98 HIS A N 1
ATOM 583 C CA . HIS A 1 74 ? 17.983 -4.553 24.133 1.00 35.89 98 HIS A CA 1
ATOM 584 C C . HIS A 1 74 ? 18.749 -5.508 23.230 1.00 37.45 98 HIS A C 1
ATOM 585 O O . HIS A 1 74 ? 19.109 -5.201 22.084 1.00 35.76 98 HIS A O 1
ATOM 592 N N . SER A 1 75 ? 18.995 -6.678 23.787 1.00 37.21 99 SER A N 1
ATOM 593 C CA . SER A 1 75 ? 19.724 -7.721 23.116 1.00 37.72 99 SER A CA 1
ATOM 594 C C . SER A 1 75 ? 19.106 -8.074 21.763 1.00 38.20 99 SER A C 1
ATOM 595 O O . SER A 1 75 ? 19.824 -8.245 20.774 1.00 36.71 99 SER A O 1
ATOM 598 N N . GLU A 1 76 ? 17.776 -8.179 21.724 1.00 35.39 100 GLU A N 1
ATOM 599 C CA . GLU A 1 76 ? 17.066 -8.517 20.494 1.00 34.74 100 GLU A CA 1
ATOM 600 C C . GLU A 1 76 ? 17.160 -7.425 19.429 1.00 33.35 100 GLU A C 1
ATOM 601 O O . GLU A 1 76 ? 17.425 -7.695 18.271 1.00 30.35 100 GLU A O 1
ATOM 607 N N . VAL A 1 77 ? 16.922 -6.188 19.836 1.00 33.34 101 VAL A N 1
ATOM 608 C CA . VAL A 1 77 ? 16.999 -5.072 18.929 1.00 29.15 101 VAL A CA 1
ATOM 609 C C . VAL A 1 77 ? 18.434 -4.906 18.424 1.00 33.99 101 VAL A C 1
ATOM 610 O O . VAL A 1 77 ? 18.665 -4.462 17.299 1.00 38.95 101 VAL A O 1
ATOM 614 N N . ALA A 1 78 ? 19.403 -5.276 19.251 1.00 32.08 102 ALA A N 1
ATOM 615 C CA . ALA A 1 78 ? 20.803 -5.126 18.877 1.00 31.98 102 ALA A CA 1
ATOM 616 C C . ALA A 1 78 ? 21.263 -6.132 17.833 1.00 32.39 102 ALA A C 1
ATOM 617 O O . ALA A 1 78 ? 22.355 -6.005 17.309 1.00 35.14 102 ALA A O 1
ATOM 619 N N . LYS A 1 79 ? 20.436 -7.137 17.555 1.00 35.34 103 LYS A N 1
ATOM 620 C CA . LYS A 1 79 ? 20.758 -8.160 16.560 1.00 33.86 103 LYS A CA 1
ATOM 621 C C . LYS A 1 79 ? 20.516 -7.627 15.140 1.00 32.92 103 LYS A C 1
ATOM 622 O O . LYS A 1 79 ? 19.682 -6.740 14.925 1.00 35.72 103 LYS A O 1
ATOM 628 N N . PHE A 1 80 ? 21.238 -8.160 14.166 1.00 35.88 104 PHE A N 1
ATOM 629 C CA . PHE A 1 80 ? 21.105 -7.672 12.795 1.00 35.08 104 PHE A CA 1
ATOM 630 C C . PHE A 1 80 ? 19.755 -7.930 12.191 1.00 35.65 104 PHE A C 1
ATOM 631 O O . PHE A 1 80 ? 19.206 -7.078 11.484 1.00 32.02 104 PHE A O 1
ATOM 639 N N . ARG A 1 81 ? 19.222 -9.115 12.465 1.00 36.51 105 ARG A N 1
ATOM 640 C CA . ARG A 1 81 ? 17.922 -9.473 11.923 1.00 38.36 105 ARG A CA 1
ATOM 641 C C . ARG A 1 81 ? 16.955 -8.338 12.204 1.00 36.26 105 ARG A C 1
ATOM 642 O O . ARG A 1 81 ? 16.221 -7.896 11.318 1.00 36.20 105 ARG A O 1
ATOM 650 N N . PHE A 1 82 ? 16.972 -7.833 13.427 1.00 31.78 106 PHE A N 1
ATOM 651 C CA . PHE A 1 82 ? 16.062 -6.754 13.732 1.00 33.62 106 PHE A CA 1
ATOM 652 C C . PHE A 1 82 ? 16.449 -5.445 13.042 1.00 31.59 106 PHE A C 1
ATOM 653 O O . PHE A 1 82 ? 15.604 -4.757 12.478 1.00 32.90 106 PHE A O 1
ATOM 661 N N . LEU A 1 83 ? 17.729 -5.098 13.102 1.00 31.66 107 LEU A N 1
ATOM 662 C CA . LEU A 1 83 ? 18.182 -3.855 12.504 1.00 31.68 107 LEU A CA 1
ATOM 663 C C . LEU A 1 83 ? 17.869 -3.847 11.014 1.00 31.63 107 LEU A C 1
ATOM 664 O O . LEU A 1 83 ? 17.524 -2.810 10.440 1.00 32.34 107 LEU A O 1
ATOM 669 N N . ASN A 1 84 ? 17.966 -5.007 10.379 1.00 32.80 108 ASN A N 1
ATOM 670 C CA . ASN A 1 84 ? 17.667 -5.066 8.957 1.00 31.81 108 ASN A CA 1
ATOM 671 C C . ASN A 1 84 ? 16.208 -4.631 8.694 1.00 30.07 108 ASN A C 1
ATOM 672 O O . ASN A 1 84 ? 15.922 -3.935 7.712 1.00 33.31 108 ASN A O 1
ATOM 677 N N . GLU A 1 85 ? 15.290 -5.040 9.565 1.00 30.37 109 GLU A N 1
ATOM 678 C CA . GLU A 1 85 ? 13.889 -4.637 9.431 1.00 31.50 109 GLU A CA 1
ATOM 679 C C . GLU A 1 85 ? 13.755 -3.109 9.531 1.00 33.70 109 GLU A C 1
ATOM 680 O O . GLU A 1 85 ? 12.953 -2.483 8.825 1.00 31.44 109 GLU A O 1
ATOM 686 N N . LEU A 1 86 ? 14.523 -2.514 10.437 1.00 33.64 110 LEU A N 1
ATOM 687 C CA . LEU A 1 86 ? 14.481 -1.078 10.602 1.00 38.67 110 LEU A CA 1
ATOM 688 C C . LEU A 1 86 ? 14.954 -0.416 9.339 1.00 39.95 110 LEU A C 1
ATOM 689 O O . LEU A 1 86 ? 14.393 0.580 8.886 1.00 39.62 110 LEU A O 1
ATOM 694 N N . ILE A 1 87 ? 16.025 -0.975 8.798 1.00 41.02 111 ILE A N 1
ATOM 695 C CA . ILE A 1 87 ? 16.658 -0.457 7.606 1.00 40.91 111 ILE A CA 1
ATOM 696 C C . ILE A 1 87 ? 15.834 -0.580 6.335 1.00 39.74 111 ILE A C 1
ATOM 697 O O . ILE A 1 87 ? 16.045 0.188 5.395 1.00 40.45 111 ILE A O 1
ATOM 702 N N . LYS A 1 88 ? 14.909 -1.530 6.281 1.00 39.98 112 LYS A N 1
ATOM 703 C CA . LYS A 1 88 ? 14.091 -1.675 5.069 1.00 40.26 112 LYS A CA 1
ATOM 704 C C . LYS A 1 88 ? 13.329 -0.380 4.805 1.00 40.00 112 LYS A C 1
ATOM 705 O O . LYS A 1 88 ? 13.035 -0.027 3.660 1.00 41.18 112 LYS A O 1
ATOM 711 N N . VAL A 1 89 ? 12.998 0.326 5.873 1.00 36.29 113 VAL A N 1
ATOM 712 C CA . VAL A 1 89 ? 12.315 1.597 5.750 1.00 35.69 113 VAL A CA 1
ATOM 713 C C . VAL A 1 89 ? 13.166 2.571 4.942 1.00 37.14 113 VAL A C 1
ATOM 714 O O . VAL A 1 89 ? 12.643 3.438 4.257 1.00 38.35 113 VAL A O 1
ATOM 718 N N . LEU A 1 90 ? 14.484 2.434 5.027 1.00 36.35 114 LEU A N 1
ATOM 719 C CA . LEU A 1 90 ? 15.369 3.334 4.297 1.00 40.18 114 LEU A CA 1
ATOM 720 C C . LEU A 1 90 ? 15.686 2.850 2.873 1.00 42.53 114 LEU A C 1
ATOM 721 O O . LEU A 1 90 ? 16.536 3.440 2.195 1.00 42.48 114 LEU A O 1
ATOM 726 N N . SER A 1 91 ? 15.028 1.774 2.437 1.00 42.21 115 SER A N 1
ATOM 727 C CA . SER A 1 91 ? 15.253 1.223 1.103 1.00 43.69 115 SER A CA 1
ATOM 728 C C . SER A 1 91 ? 15.323 2.334 0.072 1.00 43.47 115 SER A C 1
ATOM 729 O O . SER A 1 91 ? 14.405 3.131 -0.056 1.00 47.20 115 SER A O 1
ATOM 732 N N . PRO A 1 92 ? 16.422 2.401 -0.676 1.00 44.09 116 PRO A N 1
ATOM 733 C CA . PRO A 1 92 ? 16.567 3.441 -1.690 1.00 46.14 116 PRO A CA 1
ATOM 734 C C . PRO A 1 92 ? 15.989 2.996 -3.036 1.00 45.67 116 PRO A C 1
ATOM 735 O O . PRO A 1 92 ? 15.995 3.757 -4.003 1.00 45.14 116 PRO A O 1
ATOM 739 N N . LYS A 1 93 ? 15.508 1.760 -3.088 1.00 45.62 117 LYS A N 1
ATOM 740 C CA . LYS A 1 93 ? 14.948 1.199 -4.310 1.00 44.69 117 LYS A CA 1
ATOM 741 C C . LYS A 1 93 ? 13.586 1.779 -4.638 1.00 43.42 117 LYS A C 1
ATOM 742 O O . LYS A 1 93 ? 12.833 2.166 -3.743 1.00 44.74 117 LYS A O 1
ATOM 748 N N . TYR A 1 94 ? 13.293 1.848 -5.935 1.00 41.72 118 TYR A N 1
ATOM 749 C CA . TYR A 1 94 ? 12.024 2.363 -6.446 1.00 39.06 118 TYR A CA 1
ATOM 750 C C . TYR A 1 94 ? 10.870 1.561 -5.830 1.00 40.72 118 TYR A C 1
ATOM 751 O O . TYR A 1 94 ? 10.810 0.338 -5.936 1.00 37.00 118 TYR A O 1
ATOM 760 N N . LEU A 1 95 ? 9.959 2.261 -5.170 1.00 44.37 119 LEU A N 1
ATOM 761 C CA . LEU A 1 95 ? 8.848 1.600 -4.497 1.00 48.31 119 LEU A CA 1
ATOM 762 C C . LEU A 1 95 ? 9.402 0.635 -3.447 1.00 47.37 119 LEU A C 1
ATO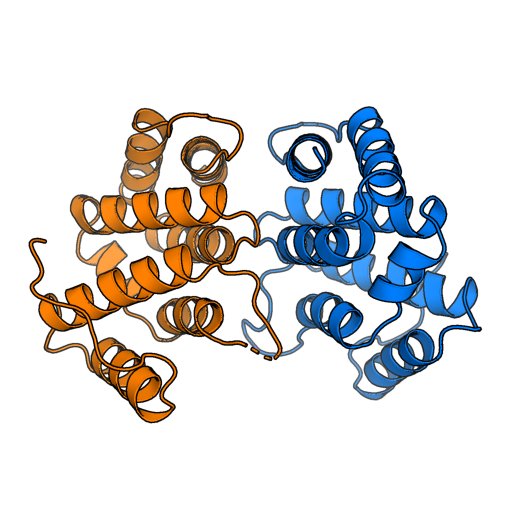M 763 O O . LEU A 1 95 ? 8.720 -0.287 -3.020 1.00 49.01 119 LEU A O 1
ATOM 768 N N . GLY A 1 96 ? 10.643 0.854 -3.033 1.00 48.57 120 GLY A N 1
ATOM 769 C CA . GLY A 1 96 ? 11.250 -0.030 -2.056 1.00 48.89 120 GLY A CA 1
ATOM 770 C C . GLY A 1 96 ? 10.689 0.166 -0.665 1.00 49.94 120 GLY A C 1
ATOM 771 O O . GLY A 1 96 ? 10.840 -0.675 0.206 1.00 47.48 120 GLY A O 1
ATOM 772 N N . SER A 1 97 ? 10.015 1.284 -0.468 1.00 49.51 121 SER A N 1
ATOM 773 C CA . SER A 1 97 ? 9.453 1.589 0.822 1.00 51.58 121 SER A CA 1
ATOM 774 C C . SER A 1 97 ? 8.319 2.580 0.654 1.00 52.40 121 SER A C 1
ATOM 775 O O . SER A 1 97 ? 8.389 3.481 -0.172 1.00 54.98 121 SER A O 1
ATOM 778 N N . TRP A 1 98 ? 7.260 2.410 1.427 1.00 54.32 122 TRP A N 1
ATOM 779 C CA . TRP A 1 98 ? 6.178 3.362 1.346 1.00 54.39 122 TRP A CA 1
ATOM 780 C C . TRP A 1 98 ? 6.243 4.310 2.549 1.00 51.67 122 TRP A C 1
ATOM 781 O O . TRP A 1 98 ? 5.296 5.028 2.828 1.00 56.78 122 TRP A O 1
ATOM 792 N N . ALA A 1 99 ? 7.376 4.320 3.247 1.00 47.02 123 ALA A N 1
ATOM 793 C CA . ALA A 1 99 ? 7.558 5.201 4.397 1.00 43.78 123 ALA A CA 1
ATOM 794 C C . ALA A 1 99 ? 7.823 6.648 3.957 1.00 43.35 123 ALA A C 1
ATOM 795 O O . ALA A 1 99 ? 8.496 6.886 2.958 1.00 42.49 123 ALA A O 1
ATOM 797 N N . THR A 1 100 ? 7.296 7.616 4.697 1.00 44.12 124 THR A N 1
ATOM 798 C CA . THR A 1 100 ? 7.539 9.027 4.364 1.00 44.96 124 THR A CA 1
ATOM 799 C C . THR A 1 100 ? 8.988 9.401 4.715 1.00 47.83 124 THR A C 1
ATOM 800 O O . THR A 1 100 ? 9.695 8.626 5.377 1.00 50.73 124 THR A O 1
ATOM 804 N N . GLY A 1 101 ? 9.434 10.576 4.266 1.00 47.34 125 GLY A N 1
ATOM 805 C CA . GLY A 1 101 ? 10.785 11.019 4.571 1.00 44.83 125 GLY A CA 1
ATOM 806 C C . GLY A 1 101 ? 10.903 11.359 6.051 1.00 46.90 125 GLY A C 1
ATOM 807 O O . GLY A 1 101 ? 11.972 11.274 6.663 1.00 44.78 125 GLY A O 1
ATOM 808 N N . LYS A 1 102 ? 9.778 11.759 6.620 1.00 44.19 126 LYS A N 1
ATOM 809 C CA . LYS A 1 102 ? 9.693 12.093 8.020 1.00 45.54 126 LYS A CA 1
ATOM 810 C C . LYS A 1 102 ? 10.085 10.817 8.777 1.00 45.95 126 LYS A C 1
ATOM 811 O O . LYS A 1 102 ? 10.983 10.823 9.628 1.00 48.03 126 LYS A O 1
ATOM 817 N N . VAL A 1 103 ? 9.433 9.712 8.433 1.00 44.24 127 VAL A N 1
ATOM 818 C CA . VAL A 1 103 ? 9.724 8.452 9.080 1.00 41.78 127 VAL A CA 1
ATOM 819 C C . VAL A 1 103 ? 11.175 8.034 8.912 1.00 38.80 127 VAL A C 1
ATOM 820 O O . VAL A 1 103 ? 11.828 7.627 9.873 1.00 40.31 127 VAL A O 1
ATOM 824 N N . LYS A 1 104 ? 11.685 8.134 7.696 1.00 38.61 128 LYS A N 1
ATOM 825 C CA . LYS A 1 104 ? 13.059 7.745 7.432 1.00 39.07 128 LYS A CA 1
ATOM 826 C C . LYS A 1 104 ? 14.030 8.552 8.284 1.00 41.02 128 LYS A C 1
ATOM 827 O O . LYS A 1 104 ? 15.001 8.017 8.846 1.00 39.18 128 LYS A O 1
ATOM 833 N N . GLY A 1 105 ? 13.762 9.849 8.371 1.00 40.60 129 GLY A N 1
ATOM 834 C CA . GLY A 1 105 ? 14.610 10.725 9.155 1.00 38.11 129 GLY A CA 1
ATOM 835 C C . GLY A 1 105 ? 14.617 10.262 10.591 1.00 36.20 129 GLY A C 1
ATOM 836 O O . GLY A 1 105 ? 15.658 10.176 11.233 1.00 41.59 129 GLY A O 1
ATOM 837 N N . ARG A 1 106 ? 13.445 9.976 11.110 1.00 34.28 130 ARG A N 1
ATOM 838 C CA . ARG A 1 106 ? 13.380 9.487 12.457 1.00 36.45 130 ARG A CA 1
ATOM 839 C C . ARG A 1 106 ? 14.225 8.218 12.631 1.00 36.94 130 ARG A C 1
ATOM 840 O O . ARG A 1 106 ? 15.026 8.132 13.562 1.00 39.32 130 ARG A O 1
ATOM 848 N N . VAL A 1 107 ? 14.055 7.238 11.742 1.00 34.86 131 VAL A N 1
ATOM 849 C CA . VAL A 1 107 ? 14.811 5.997 11.856 1.00 34.06 131 VAL A CA 1
ATOM 850 C C . VAL A 1 107 ? 16.298 6.308 11.892 1.00 34.52 131 VAL A C 1
ATOM 851 O O . VAL A 1 107 ? 17.051 5.769 12.706 1.00 35.95 131 VAL A O 1
ATOM 855 N N . ILE A 1 108 ? 16.713 7.206 11.015 1.00 36.57 132 ILE A N 1
ATOM 856 C CA . ILE A 1 108 ? 18.106 7.569 10.939 1.00 39.35 132 ILE A CA 1
ATOM 857 C C . ILE A 1 108 ? 18.571 8.193 12.242 1.00 40.91 132 ILE A C 1
ATOM 858 O O . ILE A 1 108 ? 19.652 7.896 12.739 1.00 43.32 132 ILE A O 1
ATOM 863 N N . GLU A 1 109 ? 17.735 9.053 12.794 1.00 40.81 133 GLU A N 1
ATOM 864 C CA . GLU A 1 109 ? 18.043 9.727 14.032 1.00 42.05 133 GLU A CA 1
ATOM 865 C C . GLU A 1 109 ? 18.210 8.686 15.146 1.00 42.80 133 GLU A C 1
ATOM 866 O O . GLU A 1 109 ? 19.200 8.687 15.905 1.00 39.28 133 GLU A O 1
ATOM 872 N N . ILE A 1 110 ? 17.240 7.784 15.236 1.00 39.06 134 ILE A N 1
ATOM 873 C CA . ILE A 1 110 ? 17.278 6.748 16.254 1.00 36.38 134 ILE A CA 1
ATOM 874 C C . ILE A 1 110 ? 18.518 5.866 16.172 1.00 37.44 134 ILE A C 1
ATOM 875 O O . ILE A 1 110 ? 19.092 5.483 17.207 1.00 34.55 134 ILE A O 1
ATOM 880 N N . LEU A 1 111 ? 18.940 5.560 14.944 1.00 37.94 135 LEU A N 1
ATOM 881 C CA . LEU A 1 111 ? 20.102 4.704 14.725 1.00 40.08 135 LEU A CA 1
ATOM 882 C C . LEU A 1 111 ? 21.425 5.294 15.181 1.00 39.26 135 LEU A C 1
ATOM 883 O O . LEU A 1 111 ? 22.234 4.619 15.810 1.00 36.11 135 LEU A O 1
ATOM 888 N N . PHE A 1 112 ? 21.647 6.548 14.830 1.00 41.02 136 PHE A N 1
ATOM 889 C CA . PHE A 1 112 ? 22.862 7.238 15.216 1.00 39.27 136 PHE A CA 1
ATOM 890 C C . PHE A 1 112 ? 22.900 7.360 16.740 1.00 37.71 136 PHE A C 1
ATOM 891 O O . PHE A 1 112 ? 23.924 7.101 17.370 1.00 38.16 136 PHE A O 1
ATOM 899 N N . SER A 1 113 ? 21.770 7.738 17.327 1.00 38.53 137 SER A N 1
ATOM 900 C CA . SER A 1 113 ? 21.693 7.910 18.770 1.00 35.60 137 SER A CA 1
ATOM 901 C C . SER A 1 113 ? 22.177 6.634 19.423 1.00 37.06 137 SER A C 1
ATOM 902 O O . SER A 1 113 ? 22.910 6.665 20.397 1.00 37.72 137 SER A O 1
ATOM 905 N N . TRP A 1 114 ? 21.799 5.506 18.848 1.00 36.94 138 TRP A N 1
ATOM 906 C CA . TRP A 1 114 ? 22.220 4.229 19.380 1.00 35.41 138 TRP A CA 1
ATOM 907 C C . TRP A 1 114 ? 23.720 3.991 19.215 1.00 32.97 138 TRP A C 1
ATOM 908 O O . TRP A 1 114 ? 24.366 3.480 20.124 1.00 31.35 138 TRP A O 1
ATOM 919 N N . THR A 1 115 ? 24.274 4.351 18.062 1.00 34.11 139 THR A N 1
ATOM 920 C CA . THR A 1 115 ? 25.704 4.151 17.836 1.00 37.51 139 THR A CA 1
ATOM 921 C C . THR A 1 115 ? 26.495 4.907 18.904 1.00 41.29 139 THR A C 1
ATOM 922 O O . THR A 1 115 ? 27.604 4.512 19.266 1.00 41.84 139 THR A O 1
ATOM 926 N N . VAL A 1 116 ? 25.893 5.985 19.402 1.00 41.66 140 VAL A N 1
ATOM 927 C CA . VAL A 1 116 ? 26.470 6.851 20.416 1.00 41.26 140 VAL A CA 1
ATOM 928 C C . VAL A 1 116 ? 26.200 6.421 21.866 1.00 42.42 140 VAL A C 1
ATOM 929 O O . VAL A 1 116 ? 27.091 6.465 22.715 1.00 39.33 140 VAL A O 1
ATOM 933 N N . TRP A 1 117 ? 24.969 6.033 22.160 1.00 39.32 141 TRP A N 1
ATOM 934 C CA . TRP A 1 117 ? 24.654 5.629 23.508 1.00 38.26 141 TRP A CA 1
ATOM 935 C C . TRP A 1 117 ? 25.112 4.205 23.776 1.00 38.25 141 TRP A C 1
ATOM 936 O O . TRP A 1 117 ? 25.389 3.850 24.918 1.00 39.57 141 TRP A O 1
ATOM 947 N N . PHE A 1 118 ? 25.186 3.387 22.731 1.00 37.44 142 PHE A N 1
ATOM 948 C CA . PHE A 1 118 ? 25.573 1.986 22.908 1.00 37.30 142 PHE A CA 1
ATOM 949 C C . PHE A 1 118 ? 26.723 1.559 22.027 1.00 38.08 142 PHE A C 1
ATOM 950 O O . PHE A 1 118 ? 26.561 0.700 21.156 1.00 40.53 142 PHE A O 1
ATOM 958 N N . PRO A 1 119 ? 27.908 2.147 22.243 1.00 39.60 143 PRO A N 1
ATOM 959 C CA . PRO A 1 119 ? 29.086 1.805 21.442 1.00 36.85 143 PRO A CA 1
ATOM 960 C C . PRO A 1 119 ? 29.444 0.340 21.606 1.00 37.60 143 PRO A C 1
ATOM 961 O O . PRO A 1 119 ? 30.202 -0.225 20.815 1.00 39.36 143 PRO A O 1
ATOM 965 N N . GLU A 1 120 ? 28.917 -0.286 22.645 1.00 36.38 144 GLU A N 1
ATOM 966 C CA . GLU A 1 120 ? 29.211 -1.687 22.847 1.00 36.56 144 GLU A CA 1
ATOM 967 C C . GLU A 1 120 ? 28.484 -2.579 21.833 1.00 38.90 144 GLU A C 1
ATOM 968 O O . GLU A 1 120 ? 28.859 -3.737 21.657 1.00 36.31 144 GLU A O 1
ATOM 974 N N . ASP A 1 121 ? 27.448 -2.056 21.170 1.00 39.84 145 ASP A N 1
ATOM 975 C CA . ASP A 1 121 ? 26.697 -2.874 20.203 1.00 40.29 145 ASP A CA 1
ATOM 976 C C . ASP A 1 121 ? 27.298 -2.828 18.808 1.00 40.63 145 ASP A C 1
ATOM 977 O O . ASP A 1 121 ? 27.095 -1.880 18.056 1.00 42.21 145 ASP A O 1
ATOM 982 N N . ILE A 1 122 ? 28.034 -3.884 18.481 1.00 41.24 146 ILE A N 1
ATOM 983 C CA . ILE A 1 122 ? 28.738 -4.001 17.208 1.00 45.83 146 ILE A CA 1
ATOM 984 C C . ILE A 1 122 ? 27.890 -4.015 15.943 1.00 42.87 146 ILE A C 1
ATOM 985 O O . ILE A 1 122 ? 28.211 -3.334 14.963 1.00 38.14 146 ILE A O 1
ATOM 990 N N . LYS A 1 123 ? 26.837 -4.826 15.962 1.00 41.70 147 LYS A N 1
ATOM 991 C CA . LYS A 1 123 ? 25.945 -4.923 14.819 1.00 38.43 147 LYS A CA 1
ATOM 992 C C . LYS A 1 123 ? 25.335 -3.560 14.574 1.00 36.06 147 LYS A C 1
ATOM 993 O O . LYS A 1 123 ? 25.189 -3.130 13.437 1.00 35.58 147 LYS A O 1
ATOM 999 N N . ILE A 1 124 ? 25.013 -2.860 15.651 1.00 33.54 148 ILE A N 1
ATOM 1000 C CA . ILE A 1 124 ? 24.440 -1.543 15.502 1.00 32.18 148 ILE A CA 1
ATOM 1001 C C . ILE A 1 124 ? 25.441 -0.576 14.861 1.00 33.38 148 ILE A C 1
ATOM 1002 O O . ILE A 1 124 ? 25.098 0.208 13.976 1.00 31.71 148 ILE A O 1
ATOM 1007 N N . ARG A 1 125 ? 26.681 -0.632 15.309 1.00 33.73 149 ARG A N 1
ATOM 1008 C CA . ARG A 1 125 ? 27.716 0.234 14.754 1.00 36.31 149 ARG A CA 1
ATOM 1009 C C . ARG A 1 125 ? 27.893 -0.108 13.281 1.00 34.76 149 ARG A C 1
ATOM 1010 O O . ARG A 1 125 ? 27.850 0.748 12.394 1.00 34.34 149 ARG A O 1
ATOM 1018 N N . ASP A 1 126 ? 28.081 -1.388 13.031 1.00 37.48 150 ASP A N 1
ATOM 1019 C CA . ASP A 1 126 ? 28.291 -1.841 11.679 1.00 38.26 150 ASP A CA 1
ATOM 1020 C C . ASP A 1 126 ? 27.166 -1.482 10.733 1.00 39.44 150 ASP A C 1
ATOM 1021 O O . ASP A 1 126 ? 27.420 -1.174 9.583 1.00 38.49 150 ASP A O 1
ATOM 1026 N N . ALA A 1 127 ? 25.924 -1.509 11.202 1.00 38.94 151 ALA A N 1
ATOM 1027 C CA . ALA A 1 127 ? 24.815 -1.178 10.319 1.00 37.19 151 ALA A CA 1
ATOM 1028 C C . ALA A 1 127 ? 24.849 0.303 9.963 1.00 35.26 151 ALA A C 1
ATOM 1029 O O . ALA A 1 127 ? 24.750 0.680 8.788 1.00 34.63 151 ALA A O 1
ATOM 1031 N N . TYR A 1 128 ? 25.010 1.145 10.977 1.00 36.31 152 TYR A N 1
ATOM 1032 C CA . TYR A 1 128 ? 25.024 2.579 10.733 1.00 38.62 152 TYR A CA 1
ATOM 1033 C C . TYR A 1 128 ? 26.124 2.918 9.748 1.00 41.90 152 TYR A C 1
ATOM 1034 O O . TYR A 1 128 ? 25.931 3.729 8.843 1.00 40.41 152 TYR A O 1
ATOM 1043 N N . GLN A 1 129 ? 27.282 2.289 9.932 1.00 42.00 153 GLN A N 1
ATOM 1044 C CA . GLN A 1 129 ? 28.399 2.539 9.044 1.00 46.77 153 GLN A CA 1
ATOM 1045 C C . GLN A 1 129 ? 28.099 2.059 7.641 1.00 46.86 153 GLN A C 1
ATOM 1046 O O . GLN A 1 129 ? 28.365 2.770 6.679 1.00 46.88 153 GLN A O 1
ATOM 1052 N N . MET A 1 130 ? 27.516 0.867 7.543 1.00 46.85 154 MET A N 1
ATOM 1053 C CA . MET A 1 130 ? 27.139 0.277 6.266 1.00 45.85 154 MET A CA 1
ATOM 1054 C C . MET A 1 130 ? 26.237 1.266 5.532 1.00 42.08 154 MET A C 1
ATOM 1055 O O . MET A 1 130 ? 26.467 1.582 4.367 1.00 39.97 154 MET A O 1
ATOM 1060 N N . LEU A 1 131 ? 25.225 1.773 6.221 1.00 42.70 155 LEU A N 1
ATOM 1061 C CA . LEU A 1 131 ? 24.322 2.732 5.603 1.00 45.20 155 LEU A CA 1
ATOM 1062 C C . LEU A 1 131 ? 25.100 3.949 5.137 1.00 46.90 155 LEU A C 1
ATOM 1063 O O . LEU A 1 131 ? 24.850 4.502 4.068 1.00 45.13 155 LEU A O 1
ATOM 1068 N N . LYS A 1 132 ? 26.050 4.358 5.967 1.00 49.88 156 LYS A N 1
ATOM 1069 C CA . LYS A 1 132 ? 26.881 5.512 5.676 1.00 50.81 156 LYS A CA 1
ATOM 1070 C C . LYS A 1 132 ? 27.625 5.231 4.398 1.00 51.14 156 LYS A C 1
ATOM 1071 O O . LYS A 1 132 ? 27.647 6.042 3.480 1.00 51.70 156 LYS A O 1
ATOM 1077 N N . LYS A 1 133 ? 28.232 4.059 4.335 1.00 52.01 157 LYS A N 1
ATOM 1078 C CA . LYS A 1 133 ? 28.984 3.696 3.155 1.00 53.55 157 LYS A CA 1
ATOM 1079 C C . LYS A 1 133 ? 28.123 3.639 1.910 1.00 52.57 157 LYS A C 1
ATOM 1080 O O . LYS A 1 133 ? 28.555 4.071 0.857 1.00 55.25 157 LYS A O 1
ATOM 1086 N N . GLN A 1 134 ? 26.905 3.130 2.016 1.00 50.05 158 GLN A N 1
ATOM 1087 C CA . GLN A 1 134 ? 26.056 3.019 0.842 1.00 47.26 158 GLN A CA 1
ATOM 1088 C C . GLN A 1 134 ? 25.435 4.323 0.355 1.00 45.01 158 GLN A C 1
ATOM 1089 O O . GLN A 1 134 ? 24.698 4.340 -0.628 1.00 44.59 158 GLN A O 1
ATOM 1095 N N . GLY A 1 135 ? 25.731 5.416 1.036 1.00 43.95 159 GLY A N 1
ATOM 1096 C CA . GLY A 1 135 ? 25.168 6.685 0.634 1.00 40.44 159 GLY A CA 1
ATOM 1097 C C . GLY A 1 135 ? 23.738 6.891 1.083 1.00 43.28 159 GLY A C 1
ATOM 1098 O O . GLY A 1 135 ? 23.126 7.907 0.758 1.00 43.56 159 GLY A O 1
ATOM 1099 N N . ILE A 1 136 ? 23.196 5.945 1.845 1.00 44.56 160 ILE A N 1
ATOM 1100 C CA . ILE A 1 136 ? 21.816 6.058 2.318 1.00 42.75 160 ILE A CA 1
ATOM 1101 C C . ILE A 1 136 ? 21.654 7.083 3.428 1.00 43.07 160 ILE A C 1
ATOM 1102 O O . ILE A 1 136 ? 20.584 7.648 3.600 1.00 44.56 160 ILE A O 1
ATOM 1107 N N . ILE A 1 137 ? 22.710 7.288 4.205 1.00 46.80 161 ILE A N 1
ATOM 1108 C CA . ILE A 1 137 ? 22.710 8.292 5.263 1.00 49.52 161 ILE A CA 1
ATOM 1109 C C . ILE A 1 137 ? 23.879 9.185 4.864 1.00 51.75 161 ILE A C 1
ATOM 1110 O O . ILE A 1 137 ? 25.033 8.785 4.979 1.00 45.34 161 ILE A O 1
ATOM 1115 N N . LYS A 1 138 ? 23.548 10.375 4.356 1.00 57.63 162 LYS A N 1
ATOM 1116 C CA . LYS A 1 138 ? 24.533 11.343 3.874 1.00 61.53 162 LYS A CA 1
ATOM 1117 C C . LYS A 1 138 ? 25.449 11.823 4.976 1.00 61.60 162 LYS A C 1
ATOM 1118 O O . LYS A 1 138 ? 26.666 11.808 4.833 1.00 62.98 162 LYS A O 1
ATOM 1124 N N . GLN A 1 139 ? 24.849 12.258 6.076 1.00 61.73 163 GLN A N 1
ATOM 1125 C CA . GLN A 1 139 ? 25.608 12.761 7.202 1.00 62.18 163 GLN A CA 1
ATOM 1126 C C . GLN A 1 139 ? 24.850 12.559 8.498 1.00 57.35 163 GLN A C 1
ATOM 1127 O O . GLN A 1 139 ? 23.630 12.482 8.503 1.00 55.81 163 GLN A O 1
ATOM 1133 N N . ASP A 1 140 ? 25.591 12.480 9.594 1.00 56.38 164 ASP A N 1
ATOM 1134 C CA . ASP A 1 140 ? 25.006 12.266 10.904 1.00 55.41 164 ASP A CA 1
ATOM 1135 C C . ASP A 1 140 ? 24.012 13.334 11.288 1.00 56.32 164 ASP A C 1
ATOM 1136 O O . ASP A 1 140 ? 24.157 14.490 10.923 1.00 55.99 164 ASP A O 1
ATOM 1141 N N . PRO A 1 141 ? 22.962 12.942 12.009 1.00 56.43 165 PRO A N 1
ATOM 1142 C CA . PRO A 1 141 ? 21.937 13.885 12.456 1.00 58.25 165 PRO A CA 1
ATOM 1143 C C . PRO A 1 141 ? 22.346 14.441 13.838 1.00 60.75 165 PRO A C 1
ATOM 1144 O O . PRO A 1 141 ? 23.502 14.313 14.228 1.00 59.19 165 PRO A O 1
ATOM 1148 N N . LYS A 1 142 ? 21.405 15.045 14.563 1.00 65.88 166 LYS A N 1
ATOM 1149 C CA . LYS A 1 142 ? 21.668 15.619 15.887 1.00 71.84 166 LYS A CA 1
ATOM 1150 C C . LYS A 1 142 ? 21.499 14.568 16.989 1.00 74.03 166 LYS A C 1
ATOM 1151 O O . LYS A 1 142 ? 21.897 13.432 16.800 1.00 76.46 166 LYS A O 1
ATOM 1157 N N . LEU A 1 143 ? 20.919 14.927 18.135 1.00 77.33 167 LEU A N 1
ATOM 1158 C CA . LEU A 1 143 ? 20.761 13.959 19.229 1.00 79.61 167 LEU A CA 1
ATOM 1159 C C . LEU A 1 143 ? 19.650 14.322 20.224 1.00 82.30 167 LEU A C 1
ATOM 1160 O O . LEU A 1 143 ? 18.726 13.498 20.435 1.00 82.86 167 LEU A O 1
ATOM 1165 N N . SER B 1 1 ? -9.711 7.936 3.010 1.00 59.88 25 SER B N 1
ATOM 1166 C CA . SER B 1 1 ? -10.550 7.651 4.217 1.00 57.56 25 SER B CA 1
ATOM 1167 C C . SER B 1 1 ? -10.633 6.148 4.440 1.00 56.20 25 SER B C 1
ATOM 1168 O O . SER B 1 1 ? -11.332 5.665 5.338 1.00 52.70 25 SER B O 1
ATOM 1171 N N . LEU B 1 2 ? -9.906 5.417 3.606 1.00 55.25 26 LEU B N 1
ATOM 1172 C CA . LEU B 1 2 ? -9.870 3.975 3.693 1.00 52.01 26 LEU B CA 1
ATOM 1173 C C . LEU B 1 2 ? -9.177 3.581 4.969 1.00 48.92 26 LEU B C 1
ATOM 1174 O O . LEU B 1 2 ? -9.519 2.576 5.587 1.00 48.11 26 LEU B O 1
ATOM 1179 N N . GLU B 1 3 ? -8.188 4.374 5.357 1.00 46.68 27 GLU B N 1
ATOM 1180 C CA . GLU B 1 3 ? -7.456 4.061 6.554 1.00 47.75 27 GLU B CA 1
ATOM 1181 C C . GLU B 1 3 ? -8.423 3.829 7.702 1.00 50.16 27 GLU B C 1
ATOM 1182 O O . GLU B 1 3 ? -8.341 2.805 8.385 1.00 52.72 27 GLU B O 1
ATOM 1188 N N . LEU B 1 4 ? -9.359 4.759 7.888 1.00 50.62 28 LEU B N 1
ATOM 1189 C CA . LEU B 1 4 ? -10.353 4.681 8.964 1.00 47.36 28 LEU B CA 1
ATOM 1190 C C . LEU B 1 4 ? -11.075 3.353 9.042 1.00 44.27 28 LEU B C 1
ATOM 1191 O O . LEU B 1 4 ? -10.989 2.640 10.039 1.00 44.57 28 LEU B O 1
ATOM 1196 N N . TRP B 1 5 ? -11.815 3.054 7.984 1.00 45.86 29 TRP B N 1
ATOM 1197 C CA . TRP B 1 5 ? -12.606 1.830 7.885 1.00 44.01 29 TRP B CA 1
ATOM 1198 C C . TRP B 1 5 ? -11.757 0.567 7.914 1.00 39.77 29 TRP B C 1
ATOM 1199 O O . TRP B 1 5 ? -12.143 -0.415 8.536 1.00 36.72 29 TRP B O 1
ATOM 1210 N N . LEU B 1 6 ? -10.600 0.608 7.259 1.00 39.70 30 LEU B N 1
ATOM 1211 C CA . LEU B 1 6 ? -9.700 -0.535 7.240 1.00 42.01 30 LEU B CA 1
ATOM 1212 C C . LEU B 1 6 ? -9.237 -0.890 8.639 1.00 39.62 30 LEU B C 1
ATOM 1213 O O . LEU B 1 6 ? -9.243 -2.058 9.020 1.00 42.50 30 LEU B O 1
ATOM 1218 N N . ASN B 1 7 ? -8.850 0.116 9.418 1.00 40.24 31 ASN B N 1
ATOM 1219 C CA . ASN B 1 7 ? -8.395 -0.148 10.767 1.00 39.44 31 ASN B CA 1
ATOM 1220 C C . ASN B 1 7 ? -9.560 -0.670 11.596 1.00 40.14 31 ASN B C 1
ATOM 1221 O O . ASN B 1 7 ? -9.410 -1.634 12.366 1.00 41.11 31 ASN B O 1
ATOM 1226 N N . LYS B 1 8 ? -10.729 -0.064 11.431 1.00 39.82 32 LYS B N 1
ATOM 1227 C CA . LYS B 1 8 ? -11.897 -0.541 12.159 1.00 40.68 32 LYS B CA 1
ATOM 1228 C C . LYS B 1 8 ? -12.170 -1.984 11.750 1.00 42.49 32 LYS B C 1
ATOM 1229 O O . LYS B 1 8 ? -12.464 -2.826 12.593 1.00 46.36 32 LYS B O 1
ATOM 1235 N N . ALA B 1 9 ? -12.066 -2.263 10.452 1.00 41.02 33 ALA B N 1
ATOM 1236 C CA . ALA B 1 9 ? -12.344 -3.602 9.924 1.00 42.32 33 ALA B CA 1
ATOM 1237 C C . ALA B 1 9 ? -11.329 -4.665 10.329 1.00 41.50 33 ALA B C 1
ATOM 1238 O O . ALA B 1 9 ? -11.629 -5.862 10.345 1.00 38.19 33 ALA B O 1
ATOM 1240 N N . THR B 1 10 ? -10.129 -4.223 10.669 1.00 42.98 34 THR B N 1
ATOM 1241 C CA . THR B 1 10 ? -9.080 -5.157 11.067 1.00 43.15 34 THR B CA 1
ATOM 1242 C C . THR B 1 10 ? -8.626 -4.971 12.517 1.00 43.30 34 THR B C 1
ATOM 1243 O O . THR B 1 10 ? -7.564 -5.462 12.913 1.00 40.39 34 THR B O 1
ATOM 1247 N N . ASP B 1 11 ? -9.445 -4.266 13.297 1.00 41.96 35 ASP B N 1
ATOM 1248 C CA . ASP B 1 11 ? -9.150 -4.019 14.702 1.00 43.42 35 ASP B CA 1
ATOM 1249 C C . ASP B 1 11 ? -9.052 -5.323 15.495 1.00 42.89 35 ASP B C 1
ATOM 1250 O O . ASP B 1 11 ? -10.057 -5.940 15.835 1.00 43.11 35 ASP B O 1
ATOM 1255 N N . PRO B 1 12 ? -7.826 -5.742 15.820 1.00 41.20 36 PRO B N 1
ATOM 1256 C CA . PRO B 1 12 ? -7.598 -6.978 16.570 1.00 44.35 36 PRO B CA 1
ATOM 1257 C C . PRO B 1 12 ? -8.183 -6.988 17.981 1.00 49.64 36 PRO B C 1
ATOM 1258 O O . PRO B 1 12 ? -8.199 -8.034 18.653 1.00 47.84 36 PRO B O 1
ATOM 1262 N N . SER B 1 13 ? -8.666 -5.837 18.438 1.00 52.63 37 SER B N 1
ATOM 1263 C CA . SER B 1 13 ? -9.246 -5.796 19.774 1.00 56.40 37 SER B CA 1
ATOM 1264 C C . SER B 1 13 ? -10.697 -6.265 19.703 1.00 57.10 37 SER B C 1
ATOM 1265 O O . SER B 1 13 ? -11.263 -6.680 20.701 1.00 58.94 37 SER B O 1
ATOM 1268 N N . MET B 1 14 ? -11.290 -6.207 18.514 1.00 59.78 38 MET B N 1
ATOM 1269 C CA . MET B 1 14 ? -12.668 -6.664 18.315 1.00 59.45 38 MET B CA 1
ATOM 1270 C C . MET B 1 14 ? -12.689 -8.196 18.382 1.00 60.08 38 MET B C 1
ATOM 1271 O O . MET B 1 14 ? -12.136 -8.867 17.513 1.00 60.32 38 MET B O 1
ATOM 1276 N N . SER B 1 15 ? -13.330 -8.750 19.405 1.00 61.29 39 SER B N 1
ATOM 1277 C CA . SER B 1 15 ? -13.409 -10.200 19.557 1.00 59.71 39 SER B CA 1
ATOM 1278 C C . SER B 1 15 ? -14.102 -10.777 18.339 1.00 59.02 39 SER B C 1
ATOM 1279 O O . SER B 1 15 ? -13.933 -11.946 18.003 1.00 60.88 39 SER B O 1
ATOM 1282 N N . GLU B 1 16 ? -14.900 -9.944 17.686 1.00 57.50 40 GLU B N 1
ATOM 1283 C CA . GLU B 1 16 ? -15.615 -10.343 16.485 1.00 55.42 40 GLU B CA 1
ATOM 1284 C C . GLU B 1 16 ? -15.427 -9.217 15.466 1.00 52.58 40 GLU B C 1
ATOM 1285 O O . GLU B 1 16 ? -15.512 -8.034 15.813 1.00 52.70 40 GLU B O 1
ATOM 1291 N N . GLN B 1 17 ? -15.169 -9.583 14.215 1.00 46.41 41 GLN B N 1
ATOM 1292 C CA . GLN B 1 17 ? -14.917 -8.595 13.190 1.00 42.64 41 GLN B CA 1
ATOM 1293 C C . GLN B 1 17 ? -16.065 -7.630 12.934 1.00 44.31 41 GLN B C 1
ATOM 1294 O O . GLN B 1 17 ? -17.233 -8.006 13.039 1.00 42.65 41 GLN B O 1
ATOM 1300 N N . ASP B 1 18 ? -15.712 -6.386 12.590 1.00 43.47 42 ASP B N 1
ATOM 1301 C CA . ASP B 1 18 ? -16.672 -5.311 12.297 1.00 42.67 42 ASP B CA 1
ATOM 1302 C C . ASP B 1 18 ? -17.076 -5.326 10.818 1.00 39.92 42 ASP B C 1
ATOM 1303 O O . ASP B 1 18 ? -16.556 -4.561 10.002 1.00 39.08 42 ASP B O 1
ATOM 1308 N N . TRP B 1 19 ? -18.035 -6.176 10.478 1.00 37.61 43 TRP B N 1
ATOM 1309 C CA . TRP B 1 19 ? -18.463 -6.297 9.093 1.00 37.98 43 TRP B CA 1
ATOM 1310 C C . TRP B 1 19 ? -18.961 -5.006 8.466 1.00 36.89 43 TRP B C 1
ATOM 1311 O O . TRP B 1 19 ? -18.749 -4.754 7.283 1.00 33.75 43 TRP B O 1
ATOM 1322 N N . SER B 1 20 ? -19.630 -4.189 9.260 1.00 38.04 44 SER B N 1
ATOM 1323 C CA . SER B 1 20 ? -20.102 -2.914 8.764 1.00 38.31 44 SER B CA 1
ATOM 1324 C C . SER B 1 20 ? -18.878 -2.102 8.312 1.00 36.27 44 SER B C 1
ATOM 1325 O O . SER B 1 20 ? -18.897 -1.448 7.264 1.00 35.27 44 SER B O 1
ATOM 1328 N N . ALA B 1 21 ? -17.806 -2.154 9.102 1.00 37.04 45 ALA B N 1
ATOM 1329 C CA . ALA B 1 21 ? -16.579 -1.438 8.747 1.00 39.25 45 ALA B CA 1
ATOM 1330 C C . ALA B 1 21 ? -16.033 -2.006 7.431 1.00 39.30 45 ALA B C 1
ATOM 1331 O O . ALA B 1 21 ? -15.577 -1.258 6.542 1.00 36.92 45 ALA B O 1
ATOM 1333 N N . ILE B 1 22 ? -16.081 -3.333 7.310 1.00 37.22 46 ILE B N 1
ATOM 1334 C CA . ILE B 1 22 ? -15.615 -3.978 6.085 1.00 39.34 46 ILE B CA 1
ATOM 1335 C C . ILE B 1 22 ? -16.381 -3.443 4.867 1.00 40.92 46 ILE B C 1
ATOM 1336 O O . ILE B 1 22 ? -15.790 -3.005 3.878 1.00 37.40 46 ILE B O 1
ATOM 1341 N N . GLN B 1 23 ? -17.705 -3.453 4.951 1.00 42.32 47 GLN B N 1
ATOM 1342 C CA . GLN B 1 23 ? -18.500 -2.977 3.843 1.00 43.73 47 GLN B CA 1
ATOM 1343 C C . GLN B 1 23 ? -18.167 -1.535 3.508 1.00 41.67 47 GLN B C 1
ATOM 1344 O O . GLN B 1 23 ? -18.001 -1.192 2.342 1.00 45.29 47 GLN B O 1
ATOM 1350 N N . ASN B 1 24 ? -18.048 -0.685 4.518 1.00 43.43 48 ASN B N 1
ATOM 1351 C CA . ASN B 1 24 ? -17.729 0.718 4.248 1.00 44.74 48 ASN B CA 1
ATOM 1352 C C . ASN B 1 24 ? -16.420 0.826 3.496 1.00 44.33 48 ASN B C 1
ATOM 1353 O O . ASN B 1 24 ? -16.292 1.604 2.545 1.00 45.03 48 ASN B O 1
ATOM 1358 N N . PHE B 1 25 ? -15.456 0.010 3.906 1.00 44.81 49 PHE B N 1
ATOM 1359 C CA . PHE B 1 25 ? -14.150 0.005 3.259 1.00 44.64 49 PHE B CA 1
ATOM 1360 C C . PHE B 1 25 ? -14.153 -0.393 1.771 1.00 43.93 49 PHE B C 1
ATOM 1361 O O . PHE B 1 25 ? -13.610 0.333 0.936 1.00 41.27 49 PHE B O 1
ATOM 1369 N N . CYS B 1 26 ? -14.754 -1.530 1.424 1.00 44.23 50 CYS B N 1
ATOM 1370 C CA . CYS B 1 26 ? -14.740 -1.935 0.023 1.00 44.72 50 CYS B CA 1
ATOM 1371 C C . CYS B 1 26 ? -15.601 -0.951 -0.735 1.00 46.46 50 CYS B C 1
ATOM 1372 O O . CYS B 1 26 ? -15.355 -0.639 -1.904 1.00 43.55 50 CYS B O 1
ATOM 1375 N N . GLU B 1 27 ? -16.611 -0.448 -0.040 1.00 49.04 51 GLU B N 1
ATOM 1376 C CA . GLU B 1 27 ? -17.505 0.539 -0.618 1.00 50.01 51 GLU B CA 1
ATOM 1377 C C . GLU B 1 27 ? -16.641 1.736 -1.000 1.00 48.34 51 GLU B C 1
ATOM 1378 O O . GLU B 1 27 ? -16.737 2.255 -2.100 1.00 44.69 51 GLU B O 1
ATOM 1384 N N . GLN B 1 28 ? -15.801 2.169 -0.067 1.00 50.98 52 GLN B N 1
ATOM 1385 C CA . GLN B 1 28 ? -14.884 3.280 -0.314 1.00 55.29 52 GLN B CA 1
ATOM 1386 C C . GLN B 1 28 ? -14.098 2.981 -1.577 1.00 55.40 52 GLN B C 1
ATOM 1387 O O . GLN B 1 28 ? -13.948 3.826 -2.454 1.00 54.48 52 GLN B O 1
ATOM 1393 N N . VAL B 1 29 ? -13.577 1.767 -1.651 1.00 53.18 53 VAL B N 1
ATOM 1394 C CA . VAL B 1 29 ? -12.813 1.354 -2.808 1.00 54.90 53 VAL B CA 1
ATOM 1395 C C . VAL B 1 29 ? -13.519 1.714 -4.115 1.00 56.48 53 VAL B C 1
ATOM 1396 O O . VAL B 1 29 ? -12.871 2.090 -5.092 1.00 53.60 53 VAL B O 1
ATOM 1400 N N . ASN B 1 30 ? -14.842 1.590 -4.141 1.00 57.98 54 ASN B N 1
ATOM 1401 C CA . ASN B 1 30 ? -15.599 1.909 -5.349 1.00 60.64 54 ASN B CA 1
ATOM 1402 C C . ASN B 1 30 ? -15.947 3.394 -5.387 1.00 62.19 54 ASN B C 1
ATOM 1403 O O . ASN B 1 30 ? -16.022 3.999 -6.452 1.00 61.23 54 ASN B O 1
ATOM 1408 N N . THR B 1 31 ? -16.152 3.970 -4.208 1.00 65.19 55 THR B N 1
ATOM 1409 C CA . THR B 1 31 ? -16.492 5.379 -4.065 1.00 67.24 55 THR B CA 1
ATOM 1410 C C . THR B 1 31 ? -15.242 6.182 -3.753 1.00 70.12 55 THR B C 1
ATOM 1411 O O . THR B 1 31 ? -15.090 6.715 -2.643 1.00 71.06 55 THR B O 1
ATOM 1415 N N . ASP B 1 32 ? -14.347 6.254 -4.729 1.00 69.33 56 ASP B N 1
ATOM 1416 C CA . ASP B 1 32 ? -13.098 6.992 -4.591 1.00 70.51 56 ASP B CA 1
ATOM 1417 C C . ASP B 1 32 ? -12.250 6.597 -5.771 1.00 71.18 56 ASP B C 1
ATOM 1418 O O . ASP B 1 32 ? -11.990 5.414 -5.988 1.00 71.44 56 ASP B O 1
ATOM 1423 N N . PRO B 1 33 ? -11.805 7.584 -6.554 1.00 73.43 57 PRO B N 1
ATOM 1424 C CA . PRO B 1 33 ? -10.972 7.359 -7.740 1.00 73.61 57 PRO B CA 1
ATOM 1425 C C . PRO B 1 33 ? -9.608 6.781 -7.395 1.00 73.76 57 PRO B C 1
ATOM 1426 O O . PRO B 1 33 ? -8.942 6.172 -8.233 1.00 75.22 57 PRO B O 1
ATOM 1430 N N . ASN B 1 34 ? -9.199 6.961 -6.149 1.00 73.06 58 ASN B N 1
ATOM 1431 C CA . ASN B 1 34 ? -7.906 6.466 -5.719 1.00 72.87 58 ASN B CA 1
ATOM 1432 C C . ASN B 1 34 ? -8.061 5.265 -4.813 1.00 70.81 58 ASN B C 1
ATOM 1433 O O . ASN B 1 34 ? -7.073 4.692 -4.355 1.00 72.16 58 ASN B O 1
ATOM 1438 N N . GLY B 1 35 ? -9.307 4.888 -4.555 1.00 67.03 59 GLY B N 1
ATOM 1439 C CA . GLY B 1 35 ? -9.561 3.746 -3.702 1.00 64.85 59 GLY B CA 1
ATOM 1440 C C . GLY B 1 35 ? -8.763 2.543 -4.171 1.00 63.41 59 GLY B C 1
ATOM 1441 O O . GLY B 1 35 ? -7.989 1.969 -3.398 1.00 60.78 59 GLY B O 1
ATOM 1442 N N . PRO B 1 36 ? -8.917 2.145 -5.446 1.00 61.71 60 PRO B N 1
ATOM 1443 C CA . PRO B 1 36 ? -8.202 0.995 -6.011 1.00 62.68 60 PRO B CA 1
ATOM 1444 C C . PRO B 1 36 ? -6.692 1.197 -6.113 1.00 63.57 60 PRO B C 1
ATOM 1445 O O . PRO B 1 36 ? -5.961 0.257 -6.396 1.00 63.92 60 PRO B O 1
ATOM 1449 N N . THR B 1 37 ? -6.231 2.423 -5.881 1.00 64.50 61 THR B N 1
ATOM 1450 C CA . THR B 1 37 ? -4.808 2.730 -5.946 1.00 63.15 61 THR B CA 1
ATOM 1451 C C . THR B 1 37 ? -4.150 2.680 -4.565 1.00 60.92 61 THR B C 1
ATOM 1452 O O . THR B 1 37 ? -2.940 2.507 -4.459 1.00 61.37 61 THR B O 1
ATOM 1456 N N . HIS B 1 38 ? -4.933 2.823 -3.506 1.00 57.31 62 HIS B N 1
ATOM 1457 C CA . HIS B 1 38 ? -4.351 2.807 -2.178 1.00 54.51 62 HIS B CA 1
ATOM 1458 C C . HIS B 1 38 ? -4.684 1.574 -1.353 1.00 53.45 62 HIS B C 1
ATOM 1459 O O . HIS B 1 38 ? -3.813 1.019 -0.673 1.00 52.14 62 HIS B O 1
ATOM 1466 N N . ALA B 1 39 ? -5.942 1.149 -1.427 1.00 49.65 63 ALA B N 1
ATOM 1467 C CA . ALA B 1 39 ? -6.442 -0.003 -0.674 1.00 46.76 63 ALA B CA 1
ATOM 1468 C C . ALA B 1 39 ? -5.521 -1.218 -0.653 1.00 43.87 63 ALA B C 1
ATOM 1469 O O . ALA B 1 39 ? -5.154 -1.705 0.410 1.00 43.55 63 ALA B O 1
ATOM 1471 N N . PRO B 1 40 ? -5.136 -1.725 -1.830 1.00 45.35 64 PRO B N 1
ATOM 1472 C CA . PRO B 1 40 ? -4.254 -2.890 -1.861 1.00 46.55 64 PRO B CA 1
ATOM 1473 C C . PRO B 1 40 ? -2.976 -2.771 -1.000 1.00 44.83 64 PRO B C 1
ATOM 1474 O O . PRO B 1 40 ? -2.551 -3.751 -0.393 1.00 42.54 64 PRO B O 1
ATOM 1478 N N . TRP B 1 41 ? -2.385 -1.581 -0.917 1.00 41.73 65 TRP B N 1
ATOM 1479 C CA . TRP B 1 41 ? -1.161 -1.428 -0.131 1.00 42.53 65 TRP B CA 1
ATOM 1480 C C . TRP B 1 41 ? -1.453 -1.345 1.339 1.00 41.95 65 TRP B C 1
ATOM 1481 O O . TRP B 1 41 ? -0.728 -1.915 2.154 1.00 44.27 65 TRP B O 1
ATOM 1492 N N . LEU B 1 42 ? -2.530 -0.651 1.675 1.00 39.71 66 LEU B N 1
ATOM 1493 C CA . LEU B 1 42 ? -2.947 -0.520 3.053 1.00 35.56 66 LEU B CA 1
ATOM 1494 C C . LEU B 1 42 ? -3.277 -1.916 3.544 1.00 34.25 66 LEU B C 1
ATOM 1495 O O . LEU B 1 42 ? -2.958 -2.305 4.664 1.00 32.69 66 LEU B O 1
ATOM 1500 N N . LEU B 1 43 ? -3.907 -2.668 2.656 1.00 35.42 67 LEU B N 1
ATOM 1501 C CA . LEU B 1 43 ? -4.347 -4.021 2.945 1.00 34.90 67 LEU B CA 1
ATOM 1502 C C . LEU B 1 43 ? -3.164 -4.973 3.022 1.00 31.27 67 LEU B C 1
ATOM 1503 O O . LEU B 1 43 ? -3.101 -5.833 3.896 1.00 33.90 67 LEU B O 1
ATOM 1508 N N . ALA B 1 44 ? -2.202 -4.789 2.136 1.00 30.05 68 ALA B N 1
ATOM 1509 C CA . ALA B 1 44 ? -1.023 -5.654 2.122 1.00 32.18 68 ALA B CA 1
ATOM 1510 C C . ALA B 1 44 ? -0.289 -5.633 3.451 1.00 29.35 68 ALA B C 1
ATOM 1511 O O . ALA B 1 44 ? 0.063 -6.673 4.009 1.00 30.43 68 ALA B O 1
ATOM 1513 N N . HIS B 1 45 ? -0.079 -4.433 3.967 1.00 32.97 69 HIS B N 1
ATOM 1514 C CA . HIS B 1 45 ? 0.621 -4.273 5.223 1.00 29.09 69 HIS B CA 1
ATOM 1515 C C . HIS B 1 45 ? -0.157 -4.978 6.323 1.00 33.90 69 HIS B C 1
ATOM 1516 O O . HIS B 1 45 ? 0.410 -5.697 7.153 1.00 29.52 69 HIS B O 1
ATOM 1523 N N . LYS B 1 46 ? -1.472 -4.794 6.302 1.00 35.50 70 LYS B N 1
ATOM 1524 C CA . LYS B 1 46 ? -2.317 -5.404 7.309 1.00 35.75 70 LYS B CA 1
ATOM 1525 C C . LYS B 1 46 ? -2.220 -6.925 7.268 1.00 31.60 70 LYS B C 1
ATOM 1526 O O . LYS B 1 46 ? -2.322 -7.595 8.287 1.00 35.62 70 LYS B O 1
ATOM 1532 N N . ILE B 1 47 ? -2.025 -7.467 6.084 1.00 28.89 71 ILE B N 1
ATOM 1533 C CA . ILE B 1 47 ? -1.948 -8.897 5.936 1.00 31.12 71 ILE B CA 1
ATOM 1534 C C . ILE B 1 47 ? -0.599 -9.420 6.410 1.00 34.02 71 ILE B C 1
ATOM 1535 O O . ILE B 1 47 ? -0.442 -10.599 6.722 1.00 33.55 71 ILE B O 1
ATOM 1540 N N . GLN B 1 48 ? 0.381 -8.532 6.477 1.00 33.57 72 GLN B N 1
ATOM 1541 C CA . GLN B 1 48 ? 1.694 -8.949 6.922 1.00 32.07 72 GLN B CA 1
ATOM 1542 C C . GLN B 1 48 ? 1.864 -8.836 8.417 1.00 30.44 72 GLN B C 1
ATOM 1543 O O . GLN B 1 48 ? 2.936 -9.068 8.944 1.00 25.87 72 GLN B O 1
ATOM 1549 N N . SER B 1 49 ? 0.786 -8.502 9.111 1.00 28.58 73 SER B N 1
ATOM 1550 C CA . SER B 1 49 ? 0.866 -8.355 10.553 1.00 32.28 73 SER B CA 1
ATOM 1551 C C . SER B 1 49 ? 1.279 -9.584 11.381 1.00 36.08 73 SER B C 1
ATOM 1552 O O . SER B 1 49 ? 0.794 -10.710 11.165 1.00 31.65 73 SER B O 1
ATOM 1555 N N . PRO B 1 50 ? 2.173 -9.374 12.363 1.00 36.33 74 PRO B N 1
ATOM 1556 C CA . PRO B 1 50 ? 2.622 -10.475 13.223 1.00 36.24 74 PRO B CA 1
ATOM 1557 C C . PRO B 1 50 ? 1.511 -10.809 14.217 1.00 38.41 74 PRO B C 1
ATOM 1558 O O . PRO B 1 50 ? 1.611 -11.758 14.989 1.00 38.75 74 PRO B O 1
ATOM 1562 N N . GLN B 1 51 ? 0.454 -10.004 14.191 1.00 38.07 75 GLN B N 1
ATOM 1563 C CA . GLN B 1 51 ? -0.703 -10.220 15.043 1.00 36.61 75 GLN B CA 1
ATOM 1564 C C . GLN B 1 51 ? -1.721 -10.993 14.205 1.00 34.65 75 GLN B C 1
ATOM 1565 O O . GLN B 1 51 ? -2.386 -10.443 13.321 1.00 31.88 75 GLN B O 1
ATOM 1571 N N . GLU B 1 52 ? -1.823 -12.279 14.510 1.00 31.76 76 GLU B N 1
ATOM 1572 C CA . GLU B 1 52 ? -2.694 -13.191 13.802 1.00 35.30 76 GLU B CA 1
ATOM 1573 C C . GLU B 1 52 ? -4.095 -12.661 13.478 1.00 32.91 76 GLU B C 1
ATOM 1574 O O . GLU B 1 52 ? -4.489 -12.594 12.314 1.00 35.34 76 GLU B O 1
ATOM 1580 N N . LYS B 1 53 ? -4.841 -12.268 14.495 1.00 32.71 77 LYS B N 1
ATOM 1581 C CA . LYS B 1 53 ? -6.203 -11.792 14.263 1.00 34.74 77 LYS B CA 1
ATOM 1582 C C . LYS B 1 53 ? -6.246 -10.629 13.273 1.00 34.12 77 LYS B C 1
ATOM 1583 O O . LYS B 1 53 ? -7.124 -10.552 12.412 1.00 32.60 77 LYS B O 1
ATOM 1589 N N . GLU B 1 54 ? -5.279 -9.732 13.385 1.00 33.69 78 GLU B N 1
ATOM 1590 C CA . GLU B 1 54 ? -5.244 -8.599 12.498 1.00 34.86 78 GLU B CA 1
ATOM 1591 C C . GLU B 1 54 ? -4.997 -9.069 11.076 1.00 32.94 78 GLU B C 1
ATOM 1592 O O . GLU B 1 54 ? -5.610 -8.571 10.131 1.00 34.48 78 GLU B O 1
ATOM 1598 N N . ALA B 1 55 ? -4.104 -10.034 10.916 1.00 33.88 79 ALA B N 1
ATOM 1599 C CA . ALA B 1 55 ? -3.823 -10.526 9.576 1.00 32.23 79 ALA B CA 1
ATOM 1600 C C . ALA B 1 55 ? -5.032 -11.308 9.033 1.00 28.99 79 ALA B C 1
ATOM 1601 O O . ALA B 1 55 ? -5.424 -11.109 7.907 1.00 27.94 79 ALA B O 1
ATOM 1603 N N . LEU B 1 56 ? -5.640 -12.171 9.835 1.00 29.58 80 LEU B N 1
ATOM 1604 C CA . LEU B 1 56 ? -6.797 -12.932 9.346 1.00 32.89 80 LEU B CA 1
ATOM 1605 C C . LEU B 1 56 ? -7.964 -11.990 8.982 1.00 32.04 80 LEU B C 1
ATOM 1606 O O . LEU B 1 56 ? -8.628 -12.170 7.959 1.00 32.80 80 LEU B O 1
ATOM 1611 N N . TYR B 1 57 ? -8.203 -10.995 9.834 1.00 32.69 81 TYR B N 1
ATOM 1612 C CA . TYR B 1 57 ? -9.234 -10.009 9.598 1.00 26.31 81 TYR B CA 1
ATOM 1613 C C . TYR B 1 57 ? -8.987 -9.353 8.245 1.00 28.54 81 TYR B C 1
ATOM 1614 O O . TYR B 1 57 ? -9.891 -9.224 7.425 1.00 29.82 81 TYR B O 1
ATOM 1623 N N . ALA B 1 58 ? -7.746 -8.939 8.024 1.00 27.91 82 ALA B N 1
ATOM 1624 C CA . ALA B 1 58 ? -7.357 -8.300 6.780 1.00 27.31 82 ALA B CA 1
ATOM 1625 C C . ALA B 1 58 ? -7.630 -9.204 5.553 1.00 30.68 82 ALA B C 1
ATOM 1626 O O . ALA B 1 58 ? -8.078 -8.714 4.503 1.00 26.90 82 ALA B O 1
ATOM 1628 N N . LEU B 1 59 ? -7.343 -10.504 5.679 1.00 29.73 83 LEU B N 1
ATOM 1629 C CA . LEU B 1 59 ? -7.580 -11.447 4.582 1.00 30.43 83 LEU B CA 1
ATOM 1630 C C . LEU B 1 59 ? -9.066 -11.504 4.307 1.00 29.24 83 LEU B C 1
ATOM 1631 O O . LEU B 1 59 ? -9.504 -11.558 3.160 1.00 28.37 83 LEU B O 1
ATOM 1636 N N . THR B 1 60 ? -9.846 -11.456 5.369 1.00 28.53 84 THR B N 1
ATOM 1637 C CA . THR B 1 60 ? -11.273 -11.447 5.179 1.00 30.93 84 THR B CA 1
ATOM 1638 C C . THR B 1 60 ? -11.672 -10.180 4.412 1.00 31.60 84 THR B C 1
ATOM 1639 O O . THR B 1 60 ? -12.529 -10.223 3.510 1.00 35.64 84 THR B O 1
ATOM 1643 N N . VAL B 1 61 ? -11.068 -9.044 4.748 1.00 28.73 85 VAL B N 1
ATOM 1644 C CA . VAL B 1 61 ? -11.404 -7.819 4.018 1.00 29.16 85 VAL B CA 1
ATOM 1645 C C . VAL B 1 61 ? -11.065 -8.011 2.551 1.00 25.62 85 VAL B C 1
ATOM 1646 O O . VAL B 1 61 ? -11.847 -7.681 1.671 1.00 30.34 85 VAL B O 1
ATOM 1650 N N . LEU B 1 62 ? -9.883 -8.556 2.304 1.00 28.58 86 LEU B N 1
ATOM 1651 C CA . LEU B 1 62 ? -9.411 -8.792 0.962 1.00 28.28 86 LEU B CA 1
ATOM 1652 C C . LEU B 1 62 ? -10.370 -9.674 0.167 1.00 28.72 86 LEU B C 1
ATOM 1653 O O . LEU B 1 62 ? -10.604 -9.440 -1.005 1.00 27.79 86 LEU B O 1
ATOM 1658 N N . GLU B 1 63 ? -10.914 -10.704 0.790 1.00 31.69 87 GLU B N 1
ATOM 1659 C CA . GLU B 1 63 ? -11.837 -11.569 0.057 1.00 35.67 87 GLU B CA 1
ATOM 1660 C C . GLU B 1 63 ? -13.112 -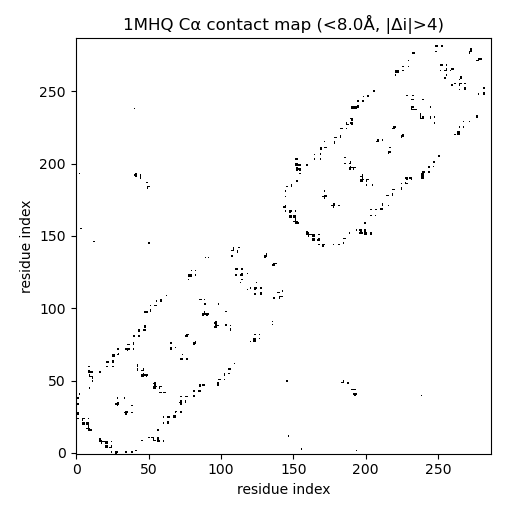10.813 -0.263 1.00 37.61 87 GLU B C 1
ATOM 1661 O O . GLU B 1 63 ? -13.661 -10.922 -1.360 1.00 36.35 87 GLU B O 1
ATOM 1667 N N . MET B 1 64 ? -13.566 -10.031 0.709 1.00 36.47 88 MET B N 1
ATOM 1668 C CA . MET B 1 64 ? -14.769 -9.249 0.540 1.00 37.98 88 MET B CA 1
ATOM 1669 C C . MET B 1 64 ? -14.604 -8.280 -0.619 1.00 34.29 88 MET B C 1
ATOM 1670 O O . MET B 1 64 ? -15.432 -8.228 -1.509 1.00 36.22 88 MET B O 1
ATOM 1675 N N . CYS B 1 65 ? -13.522 -7.517 -0.625 1.00 33.59 89 CYS B N 1
ATOM 1676 C CA . CYS B 1 65 ? -13.354 -6.571 -1.703 1.00 32.21 89 CYS B CA 1
ATOM 1677 C C . CYS B 1 65 ? -13.277 -7.253 -3.045 1.00 32.32 89 CYS B C 1
ATOM 1678 O O . CYS B 1 65 ? -13.678 -6.665 -4.035 1.00 35.08 89 CYS B O 1
ATOM 1681 N N . MET B 1 66 ? -12.750 -8.478 -3.090 1.00 28.87 90 MET B N 1
ATOM 1682 C CA . MET B 1 66 ? -12.643 -9.202 -4.342 1.00 30.36 90 MET B CA 1
ATOM 1683 C C . MET B 1 66 ? -14.058 -9.451 -4.851 1.00 34.32 90 MET B C 1
ATOM 1684 O O . MET B 1 66 ? -14.311 -9.458 -6.050 1.00 32.90 90 MET B O 1
ATOM 1689 N N . ASN B 1 67 ? -14.993 -9.616 -3.925 1.00 37.45 91 ASN B N 1
ATOM 1690 C CA . ASN B 1 67 ? -16.362 -9.878 -4.309 1.00 39.40 91 ASN B CA 1
ATOM 1691 C C . ASN B 1 67 ? -17.202 -8.681 -4.617 1.00 39.58 91 ASN B C 1
ATOM 1692 O O . ASN B 1 67 ? -18.205 -8.819 -5.294 1.00 42.28 91 ASN B O 1
ATOM 1697 N N . HIS B 1 68 ? -16.802 -7.507 -4.143 1.00 41.88 92 HIS B N 1
ATOM 1698 C CA . HIS B 1 68 ? -17.631 -6.328 -4.330 1.00 43.70 92 HIS B CA 1
ATOM 1699 C C . HIS B 1 68 ? -17.028 -5.142 -5.080 1.00 42.69 92 HIS B C 1
ATOM 1700 O O . HIS B 1 68 ? -17.699 -4.144 -5.285 1.00 41.68 92 HIS B O 1
ATOM 1707 N N . CYS B 1 69 ? -15.774 -5.223 -5.492 1.00 43.55 93 CYS B N 1
ATOM 1708 C CA . CYS B 1 69 ? -15.191 -4.076 -6.180 1.00 43.45 93 CYS B CA 1
ATOM 1709 C C . CYS B 1 69 ? -14.826 -4.322 -7.650 1.00 43.41 93 CYS B C 1
ATOM 1710 O O . CYS B 1 69 ? -14.301 -3.433 -8.322 1.00 46.97 93 CYS B O 1
ATOM 1713 N N . GLY B 1 70 ? -15.109 -5.526 -8.142 1.00 42.45 94 GLY B N 1
ATOM 1714 C CA . GLY B 1 70 ? -14.858 -5.856 -9.537 1.00 41.30 94 GLY B CA 1
ATOM 1715 C C . GLY B 1 70 ? -13.451 -5.743 -10.097 1.00 41.09 94 GLY B C 1
ATOM 1716 O O . GLY B 1 70 ? -12.481 -5.645 -9.360 1.00 40.99 94 GLY B O 1
ATOM 1717 N N . GLU B 1 71 ? -13.370 -5.747 -11.424 1.00 39.86 95 GLU B N 1
ATOM 1718 C CA . GLU B 1 71 ? -12.118 -5.675 -12.182 1.00 45.85 95 GLU B CA 1
ATOM 1719 C C . GLU B 1 71 ? -11.125 -4.580 -11.807 1.00 41.42 95 GLU B C 1
ATOM 1720 O O . GLU B 1 71 ? -9.924 -4.789 -11.862 1.00 41.44 95 GLU B O 1
ATOM 1726 N N . LYS B 1 72 ? -11.618 -3.410 -11.441 1.00 42.21 96 LYS B N 1
ATOM 1727 C CA . LYS B 1 72 ? -10.721 -2.333 -11.077 1.00 44.02 96 LYS B CA 1
ATOM 1728 C C . LYS B 1 72 ? -9.903 -2.712 -9.851 1.00 44.48 96 LYS B C 1
ATOM 1729 O O . LYS B 1 72 ? -8.754 -2.277 -9.700 1.00 41.04 96 LYS B O 1
ATOM 1735 N N . PHE B 1 73 ? -10.496 -3.522 -8.974 1.00 45.43 97 PHE B N 1
ATOM 1736 C CA . PHE B 1 73 ? -9.787 -3.986 -7.777 1.00 44.42 97 PHE B CA 1
ATOM 1737 C C . PHE B 1 73 ? -9.005 -5.233 -8.180 1.00 40.94 97 PHE B C 1
ATOM 1738 O O . PHE B 1 73 ? -7.861 -5.439 -7.772 1.00 39.87 97 PHE B O 1
ATOM 1746 N N . HIS B 1 74 ? -9.654 -6.053 -8.989 1.00 35.69 98 HIS B N 1
ATOM 1747 C CA . HIS B 1 74 ? -9.073 -7.285 -9.458 1.00 38.03 98 HIS B CA 1
ATOM 1748 C C . HIS B 1 74 ? -7.733 -7.043 -10.151 1.00 37.84 98 HIS B C 1
ATOM 1749 O O . HIS B 1 74 ? -6.770 -7.772 -9.913 1.00 38.66 98 HIS B O 1
ATOM 1756 N N . SER B 1 75 ? -7.680 -6.010 -10.989 1.00 38.28 99 SER B N 1
ATOM 1757 C CA . SER B 1 75 ? -6.466 -5.653 -11.735 1.00 40.01 99 SER B CA 1
ATOM 1758 C C . SER B 1 75 ? -5.308 -5.263 -10.857 1.00 36.80 99 SER B C 1
ATOM 1759 O O . SER B 1 75 ? -4.166 -5.541 -11.175 1.00 39.49 99 SER B O 1
ATOM 1762 N N . GLU B 1 76 ? -5.600 -4.571 -9.770 1.00 38.03 100 GLU B N 1
ATOM 1763 C CA . GLU B 1 76 ? -4.554 -4.130 -8.866 1.00 39.93 100 GLU B CA 1
ATOM 1764 C C . GLU B 1 76 ? -3.951 -5.328 -8.146 1.00 39.41 100 GLU B C 1
ATOM 1765 O O . GLU B 1 76 ? -2.749 -5.606 -8.214 1.00 33.52 100 GLU B O 1
ATOM 1771 N N . VAL B 1 77 ? -4.821 -6.026 -7.443 1.00 38.10 101 VAL B N 1
ATOM 1772 C CA . VAL B 1 77 ? -4.464 -7.208 -6.693 1.00 36.25 101 VAL B CA 1
ATOM 1773 C C . VAL B 1 77 ? -3.729 -8.214 -7.590 1.00 35.63 101 VAL B C 1
ATOM 1774 O O . VAL B 1 77 ? -2.887 -8.990 -7.127 1.00 36.91 101 VAL B O 1
ATOM 1778 N N . ALA B 1 78 ? -4.027 -8.169 -8.885 1.00 34.94 102 ALA B N 1
ATOM 1779 C CA . ALA B 1 78 ? -3.418 -9.083 -9.836 1.00 37.70 102 ALA B CA 1
ATOM 1780 C C . ALA B 1 78 ? -2.001 -8.690 -10.294 1.00 39.75 102 ALA B C 1
ATOM 1781 O O . ALA B 1 78 ? -1.362 -9.426 -11.038 1.00 38.89 102 ALA B O 1
ATOM 1783 N N . LYS B 1 79 ? -1.500 -7.555 -9.838 1.00 39.54 103 LYS B N 1
ATOM 1784 C CA . LYS B 1 79 ? -0.166 -7.140 -10.234 1.00 42.09 103 LYS B CA 1
ATOM 1785 C C . LYS B 1 79 ? 0.952 -7.765 -9.399 1.00 44.13 103 LYS B C 1
ATOM 1786 O O . LYS B 1 79 ? 0.750 -8.154 -8.238 1.00 39.12 103 LYS B O 1
ATOM 1792 N N . PHE B 1 80 ? 2.126 -7.874 -10.017 1.00 43.65 104 PHE B N 1
ATOM 1793 C CA . PHE B 1 80 ? 3.303 -8.415 -9.349 1.00 46.65 104 PHE B CA 1
ATOM 1794 C C . PHE B 1 80 ? 3.537 -7.707 -8.034 1.00 45.47 104 PHE B C 1
ATOM 1795 O O . PHE B 1 80 ? 3.861 -8.333 -7.032 1.00 44.95 104 PHE B O 1
ATOM 1803 N N . ARG B 1 81 ? 3.367 -6.392 -8.045 1.00 44.41 105 ARG B N 1
ATOM 1804 C CA . ARG B 1 81 ? 3.583 -5.604 -6.856 1.00 44.49 105 ARG B CA 1
ATOM 1805 C C . ARG B 1 81 ? 2.743 -6.108 -5.685 1.00 45.13 105 ARG B C 1
ATOM 1806 O O . ARG B 1 81 ? 3.232 -6.189 -4.554 1.00 45.85 105 ARG B O 1
ATOM 1814 N N . PHE B 1 82 ? 1.479 -6.438 -5.939 1.00 42.36 106 PHE B N 1
ATOM 1815 C CA . PHE B 1 82 ? 0.648 -6.946 -4.864 1.00 36.90 106 PHE B CA 1
ATOM 1816 C C . PHE B 1 82 ? 0.964 -8.415 -4.560 1.00 35.22 106 PHE B C 1
ATOM 1817 O O . PHE B 1 82 ? 1.106 -8.801 -3.392 1.00 37.64 106 PHE B O 1
ATOM 1825 N N . LEU B 1 83 ? 1.069 -9.231 -5.599 1.00 32.61 107 LEU B N 1
ATOM 1826 C CA . LEU B 1 83 ? 1.387 -10.641 -5.417 1.00 37.97 107 LEU B CA 1
ATOM 1827 C C . LEU B 1 83 ? 2.651 -10.810 -4.584 1.00 40.84 107 LEU B C 1
ATOM 1828 O O . LEU B 1 83 ? 2.786 -11.758 -3.810 1.00 42.41 107 LEU B O 1
ATOM 1833 N N . ASN B 1 84 ? 3.582 -9.879 -4.734 1.00 41.72 108 ASN B N 1
ATOM 1834 C CA . ASN B 1 84 ? 4.827 -9.947 -3.982 1.00 40.80 108 ASN B CA 1
ATOM 1835 C C . ASN B 1 84 ? 4.672 -9.775 -2.488 1.00 39.98 108 ASN B C 1
ATOM 1836 O O . ASN B 1 84 ? 5.425 -10.359 -1.703 1.00 42.67 108 ASN B O 1
ATOM 1841 N N . GLU B 1 85 ? 3.717 -8.956 -2.081 1.00 34.87 109 GLU B N 1
ATOM 1842 C CA . GLU B 1 85 ? 3.508 -8.766 -0.666 1.00 37.40 109 GLU B CA 1
ATOM 1843 C C . GLU B 1 85 ? 2.977 -10.058 -0.051 1.00 37.00 109 GLU B C 1
ATOM 1844 O O . GLU B 1 85 ? 3.305 -10.400 1.081 1.00 36.90 109 GLU B O 1
ATOM 1850 N N . LEU B 1 86 ? 2.156 -10.763 -0.818 1.00 35.61 110 LEU B N 1
ATOM 1851 C CA . LEU B 1 86 ? 1.565 -12.019 -0.383 1.00 37.47 110 LEU B CA 1
ATOM 1852 C C . LEU B 1 86 ? 2.643 -13.086 -0.291 1.00 37.70 110 LEU B C 1
ATOM 1853 O O . LEU B 1 86 ? 2.681 -13.862 0.655 1.00 40.47 110 LEU B O 1
ATOM 1858 N N . ILE B 1 87 ? 3.516 -13.119 -1.284 1.00 38.34 111 ILE B N 1
ATOM 1859 C CA . ILE B 1 87 ? 4.596 -14.086 -1.304 1.00 39.45 111 ILE B CA 1
ATOM 1860 C C . ILE B 1 87 ? 5.471 -13.876 -0.082 1.00 41.66 111 ILE B C 1
ATOM 1861 O O . ILE B 1 87 ? 5.982 -14.827 0.503 1.00 42.70 111 ILE B O 1
ATOM 1866 N N . LYS B 1 88 ? 5.605 -12.618 0.308 1.00 41.15 112 LYS B N 1
ATOM 1867 C CA . LYS B 1 88 ? 6.408 -12.216 1.452 1.00 39.30 112 LYS B CA 1
ATOM 1868 C C . LYS B 1 88 ? 5.848 -12.795 2.765 1.00 39.59 112 LYS B C 1
ATOM 1869 O O . LYS B 1 88 ? 6.589 -13.092 3.706 1.00 38.79 112 LYS B O 1
ATOM 1875 N N . VAL B 1 89 ? 4.534 -12.956 2.823 1.00 35.59 113 VAL B N 1
ATOM 1876 C CA . VAL B 1 89 ? 3.889 -13.499 4.012 1.00 36.64 113 VAL B CA 1
ATOM 1877 C C . VAL B 1 89 ? 4.185 -14.989 4.137 1.00 35.99 113 VAL B C 1
ATOM 1878 O O . VAL B 1 89 ? 4.231 -15.545 5.239 1.00 34.61 113 VAL B O 1
ATOM 1882 N N . LEU B 1 90 ? 4.410 -15.631 3.002 1.00 34.65 114 LEU B N 1
ATOM 1883 C CA . LEU B 1 90 ? 4.688 -17.058 2.991 1.00 40.88 114 LEU B CA 1
ATOM 1884 C C . LEU B 1 90 ? 6.169 -17.351 3.151 1.00 43.15 114 LEU B C 1
ATOM 1885 O O . LEU B 1 90 ? 6.561 -18.492 3.393 1.00 43.97 114 LEU B O 1
ATOM 1890 N N . SER B 1 91 ? 6.991 -16.318 3.021 1.00 45.28 115 SER B N 1
ATOM 1891 C CA . SER B 1 91 ? 8.429 -16.497 3.154 1.00 51.12 115 SER B CA 1
ATOM 1892 C C . SER B 1 91 ? 8.906 -16.550 4.599 1.00 53.82 115 SER B C 1
ATOM 1893 O O . SER B 1 91 ? 8.500 -15.743 5.438 1.00 54.55 115 SER B O 1
ATOM 1896 N N . PRO B 1 92 ? 9.763 -17.534 4.906 1.00 58.57 116 PRO B N 1
ATOM 1897 C CA . PRO B 1 92 ? 10.354 -17.768 6.229 1.00 61.78 116 PRO B CA 1
ATOM 1898 C C . PRO B 1 92 ? 11.595 -16.898 6.474 1.00 62.76 116 PRO B C 1
ATOM 1899 O O . PRO B 1 92 ? 11.524 -15.844 7.112 1.00 63.10 116 PRO B O 1
ATOM 1903 N N . LEU B 1 95 ? 14.618 -18.120 8.484 1.00 72.70 119 LEU B N 1
ATOM 1904 C CA . LEU B 1 95 ? 14.373 -18.711 9.796 1.00 72.85 119 LEU B CA 1
ATOM 1905 C C . LEU B 1 95 ? 12.893 -18.856 10.069 1.00 72.69 119 LEU B C 1
ATOM 1906 O O . LEU B 1 95 ? 12.297 -19.843 9.707 1.00 75.99 119 LEU B O 1
ATOM 1911 N N . GLY B 1 96 ? 12.309 -17.857 10.716 1.00 72.26 120 GLY B N 1
ATOM 1912 C CA . GLY B 1 96 ? 10.897 -17.888 11.051 1.00 71.60 120 GLY B CA 1
ATOM 1913 C C . GLY B 1 96 ? 10.062 -16.974 10.156 1.00 72.52 120 GLY B C 1
ATOM 1914 O O . GLY B 1 96 ? 10.387 -16.682 8.992 1.00 76.09 120 GLY B O 1
ATOM 1915 N N . SER B 1 97 ? 8.980 -16.462 10.729 1.00 70.41 121 SER B N 1
ATOM 1916 C CA . SER B 1 97 ? 8.066 -15.547 10.008 1.00 65.99 121 SER B CA 1
ATOM 1917 C C . SER B 1 97 ? 6.979 -14.912 10.918 1.00 64.30 121 SER B C 1
ATOM 1918 O O . SER B 1 97 ? 6.585 -15.479 11.953 1.00 62.19 121 SER B O 1
ATOM 1921 N N . TRP B 1 98 ? 6.504 -13.726 10.537 1.00 59.80 122 TRP B N 1
ATOM 1922 C CA . TRP B 1 98 ? 5.495 -13.043 11.331 1.00 55.14 122 TRP B CA 1
ATOM 1923 C C . TRP B 1 98 ? 4.158 -13.731 11.177 1.00 53.85 122 TRP B C 1
ATOM 1924 O O . TRP B 1 98 ? 3.299 -13.612 12.036 1.00 55.83 122 TRP B O 1
ATOM 1935 N N . ALA B 1 99 ? 3.994 -14.473 10.088 1.00 49.52 123 ALA B N 1
ATOM 1936 C CA . ALA B 1 99 ? 2.735 -15.145 9.820 1.00 43.62 123 ALA B CA 1
ATOM 1937 C C . ALA B 1 99 ? 2.614 -16.531 10.451 1.00 41.19 123 ALA B C 1
ATOM 1938 O O . ALA B 1 99 ? 3.574 -17.291 10.493 1.00 42.39 123 ALA B O 1
ATOM 1940 N N . THR B 1 100 ? 1.437 -16.850 10.975 1.00 40.69 124 THR B N 1
ATOM 1941 C CA . THR B 1 100 ? 1.223 -18.171 11.545 1.00 37.91 124 THR B CA 1
ATOM 1942 C C . THR B 1 100 ? 0.882 -19.099 10.366 1.00 38.15 124 THR B C 1
ATOM 1943 O O . THR B 1 100 ? 0.582 -18.631 9.256 1.00 39.55 124 THR B O 1
ATOM 1947 N N . GLY B 1 101 ? 0.934 -20.408 10.612 1.00 37.41 125 GLY B N 1
ATOM 1948 C CA . GLY B 1 101 ? 0.634 -21.379 9.578 1.00 33.22 125 GLY B CA 1
ATOM 1949 C C . GLY B 1 101 ? -0.815 -21.267 9.144 1.00 32.65 125 GLY B C 1
ATOM 1950 O O . GLY B 1 101 ? -1.162 -21.619 8.011 1.00 31.95 125 GLY B O 1
ATOM 1951 N N . LYS B 1 102 ? -1.667 -20.795 10.055 1.00 31.00 126 LYS B N 1
ATOM 1952 C CA . LYS B 1 102 ? -3.071 -20.610 9.736 1.00 32.30 126 LYS B CA 1
ATOM 1953 C C . LYS B 1 102 ? -3.186 -19.405 8.772 1.00 33.53 126 LYS B C 1
ATOM 1954 O O . LYS B 1 102 ? -3.884 -19.474 7.759 1.00 35.26 126 LYS B O 1
ATOM 1960 N N . VAL B 1 103 ? -2.493 -18.309 9.079 1.00 29.24 127 VAL B N 1
ATOM 1961 C CA . VAL B 1 103 ? -2.512 -17.145 8.195 1.00 30.03 127 VAL B CA 1
ATOM 1962 C C . VAL B 1 103 ? -1.955 -17.572 6.854 1.00 30.42 127 VAL B C 1
ATOM 1963 O O . VAL B 1 103 ? -2.504 -17.244 5.794 1.00 31.19 127 VAL B O 1
ATOM 1967 N N . LYS B 1 104 ? -0.845 -18.300 6.914 1.00 30.77 128 LYS B N 1
ATOM 1968 C CA . LYS B 1 104 ? -0.194 -18.767 5.708 1.00 31.60 128 LYS B CA 1
ATOM 1969 C C . LYS B 1 104 ? -1.147 -19.629 4.917 1.00 31.54 128 LYS B C 1
ATOM 1970 O O . LYS B 1 104 ? -1.271 -19.478 3.689 1.00 33.75 128 LYS B O 1
ATOM 1976 N N . GLY B 1 105 ? -1.832 -20.527 5.620 1.00 31.50 129 GLY B N 1
ATOM 1977 C CA . GLY B 1 105 ? -2.772 -21.412 4.943 1.00 30.33 129 GLY B CA 1
ATOM 1978 C C . GLY B 1 105 ? -3.852 -20.666 4.203 1.00 29.44 129 GLY B C 1
ATOM 1979 O O . GLY B 1 105 ? -4.211 -21.024 3.079 1.00 29.83 129 GLY B O 1
ATOM 1980 N N . ARG B 1 106 ? -4.390 -19.627 4.837 1.00 32.39 130 ARG B N 1
ATOM 1981 C CA . ARG B 1 106 ? -5.438 -18.866 4.197 1.00 30.47 130 ARG B CA 1
ATOM 1982 C C . ARG B 1 106 ? -4.906 -18.103 3.010 1.00 30.65 130 ARG B C 1
ATOM 1983 O O . ARG B 1 106 ? -5.604 -17.969 1.994 1.00 31.54 130 ARG B O 1
ATOM 1991 N N . VAL B 1 107 ? -3.680 -17.589 3.114 1.00 27.51 131 VAL B N 1
ATOM 1992 C CA . VAL B 1 107 ? -3.136 -16.867 1.973 1.00 25.65 131 VAL B CA 1
ATOM 1993 C C . VAL B 1 107 ? -3.064 -17.794 0.755 1.00 27.19 131 VAL B C 1
ATOM 1994 O O . VAL B 1 107 ? -3.400 -17.405 -0.371 1.00 23.56 131 VAL B O 1
ATOM 1998 N N . ILE B 1 108 ? -2.601 -19.017 1.007 1.00 29.06 132 ILE B N 1
ATOM 1999 C CA . ILE B 1 108 ? -2.438 -20.037 -0.015 1.00 29.92 132 ILE B CA 1
ATOM 2000 C C . ILE B 1 108 ? -3.742 -20.360 -0.728 1.00 27.79 132 ILE B C 1
ATOM 2001 O O . ILE B 1 108 ? -3.794 -20.460 -1.969 1.00 32.02 132 ILE B O 1
ATOM 2006 N N . GLU B 1 109 ? -4.797 -20.487 0.062 1.00 28.03 133 GLU B N 1
ATOM 2007 C CA . GLU B 1 109 ? -6.114 -20.800 -0.456 1.00 28.90 133 GLU B CA 1
ATOM 2008 C C . GLU B 1 109 ? -6.621 -19.681 -1.326 1.00 30.22 133 GLU B C 1
ATOM 2009 O O . GLU B 1 109 ? -7.106 -19.921 -2.445 1.00 31.19 133 GLU B O 1
ATOM 2015 N N . ILE B 1 110 ? -6.492 -18.458 -0.818 1.00 29.68 134 ILE B N 1
ATOM 2016 C CA . ILE B 1 110 ? -6.915 -17.271 -1.559 1.00 29.00 134 ILE B CA 1
ATOM 2017 C C . ILE B 1 110 ? -6.126 -17.217 -2.863 1.00 25.21 134 ILE B C 1
ATOM 2018 O O . ILE B 1 110 ? -6.700 -17.050 -3.938 1.00 28.56 134 ILE B O 1
ATOM 2023 N N . LEU B 1 111 ? -4.815 -17.387 -2.774 1.00 28.73 135 LEU B N 1
ATOM 2024 C CA . LEU B 1 111 ? -3.987 -17.324 -3.963 1.00 29.55 135 LEU B CA 1
ATOM 2025 C C . LEU B 1 111 ? -4.338 -18.433 -4.961 1.00 32.33 135 LEU B C 1
ATOM 2026 O O . LEU B 1 111 ? -4.345 -18.213 -6.178 1.00 33.25 135 LEU B O 1
ATOM 2031 N N . PHE B 1 112 ? -4.634 -19.624 -4.452 1.00 32.42 136 PHE B N 1
ATOM 2032 C CA . PHE B 1 112 ? -5.010 -20.718 -5.330 1.00 32.45 136 PHE B CA 1
ATOM 2033 C C . PHE B 1 112 ? -6.388 -20.473 -6.006 1.00 36.45 136 PHE B C 1
ATOM 2034 O O . PHE B 1 112 ? -6.570 -20.753 -7.196 1.00 34.77 136 PHE B O 1
ATOM 2042 N N . SER B 1 113 ? -7.366 -19.974 -5.256 1.00 34.72 137 SER B N 1
ATOM 2043 C CA . SER B 1 113 ? -8.670 -19.678 -5.856 1.00 35.68 137 SER B CA 1
ATOM 2044 C C . SER B 1 113 ? -8.519 -18.658 -6.998 1.00 35.30 137 SER B C 1
ATOM 2045 O O . SER B 1 113 ? -9.232 -18.737 -7.998 1.00 32.71 137 SER B O 1
ATOM 2048 N N . TRP B 1 114 ? -7.604 -17.700 -6.843 1.00 32.95 138 TRP B N 1
ATOM 2049 C CA . TRP B 1 114 ? -7.373 -16.699 -7.880 1.00 32.36 138 TRP B CA 1
ATOM 2050 C C . TRP B 1 114 ? -6.814 -17.366 -9.142 1.00 35.60 138 TRP B C 1
ATOM 2051 O O . TRP B 1 114 ? -7.069 -16.920 -10.268 1.00 36.63 138 TRP B O 1
ATOM 2062 N N . THR B 1 115 ? -6.029 -18.424 -8.982 1.00 35.97 139 THR B N 1
ATOM 2063 C CA . THR B 1 115 ? -5.515 -19.092 -10.180 1.00 38.13 139 THR B CA 1
ATOM 2064 C C . THR B 1 115 ? -6.693 -19.755 -10.853 1.00 35.49 139 THR B C 1
ATOM 2065 O O . THR B 1 115 ? -6.702 -19.990 -12.049 1.00 34.26 139 THR B O 1
ATOM 2069 N N . VAL B 1 116 ? -7.699 -20.074 -10.063 1.00 36.50 140 VAL B N 1
ATOM 2070 C CA . VAL B 1 116 ? -8.856 -20.708 -10.627 1.00 36.92 140 VAL B CA 1
ATOM 2071 C C . VAL B 1 116 ? -9.798 -19.669 -11.257 1.00 38.17 140 VAL B C 1
ATOM 2072 O O . VAL B 1 116 ? -10.349 -19.915 -12.332 1.00 35.24 140 VAL B O 1
ATOM 2076 N N . TRP B 1 117 ? -9.928 -18.508 -10.604 1.00 40.11 141 TRP B N 1
ATOM 2077 C CA . TRP B 1 117 ? -10.785 -17.406 -11.051 1.00 40.98 141 TRP B CA 1
ATOM 2078 C C . TRP B 1 117 ? -10.194 -16.664 -12.234 1.00 41.62 141 TRP B C 1
ATOM 2079 O O . TRP B 1 117 ? -10.928 -16.146 -13.070 1.00 43.32 141 TRP B O 1
ATOM 2090 N N . PHE B 1 118 ? -8.868 -16.599 -12.297 1.00 40.40 142 PHE B N 1
ATOM 2091 C CA . PHE B 1 118 ? -8.197 -15.880 -13.371 1.00 40.62 142 PHE B CA 1
ATOM 2092 C C . PHE B 1 118 ? -7.145 -16.767 -13.989 1.00 42.56 142 PHE B C 1
ATOM 2093 O O . PHE B 1 118 ? -5.955 -16.435 -14.003 1.00 40.47 142 PHE B O 1
ATOM 2101 N N . PRO B 1 119 ? -7.582 -17.910 -14.524 1.00 44.38 143 PRO B N 1
ATOM 2102 C CA . PRO B 1 119 ? -6.744 -18.919 -15.168 1.00 46.78 143 PRO B CA 1
ATOM 2103 C C . PRO B 1 119 ? -5.849 -18.328 -16.240 1.00 49.58 143 PRO B C 1
ATOM 2104 O O . PRO B 1 119 ? -4.808 -18.886 -16.560 1.00 50.43 143 PRO B O 1
ATOM 2108 N N . GLU B 1 120 ? -6.243 -17.190 -16.785 1.00 49.80 144 GLU B N 1
ATOM 2109 C CA . GLU B 1 120 ? -5.440 -16.586 -17.822 1.00 52.93 144 GLU B CA 1
ATOM 2110 C C . GLU B 1 120 ? -4.319 -15.683 -17.327 1.00 53.55 144 GLU B C 1
ATOM 2111 O O . GLU B 1 120 ? -3.302 -15.536 -18.010 1.00 53.92 144 GLU B O 1
ATOM 2117 N N . ASP B 1 121 ? -4.479 -15.084 -16.147 1.00 52.71 145 ASP B N 1
ATOM 2118 C CA . ASP B 1 121 ? -3.439 -14.204 -15.628 1.00 51.22 145 ASP B CA 1
ATOM 2119 C C . ASP B 1 121 ? -2.137 -14.957 -15.357 1.00 53.27 145 ASP B C 1
ATOM 2120 O O . ASP B 1 121 ? -2.065 -15.829 -14.480 1.00 52.10 145 ASP B O 1
ATOM 2125 N N . ILE B 1 122 ? -1.110 -14.604 -16.120 1.00 54.11 146 ILE B N 1
ATOM 2126 C CA . ILE B 1 122 ? 0.212 -15.228 -16.016 1.00 56.97 146 ILE B CA 1
ATOM 2127 C C . ILE B 1 122 ? 0.955 -14.832 -14.742 1.00 54.87 146 ILE B C 1
ATOM 2128 O O . ILE B 1 122 ? 1.741 -15.615 -14.207 1.00 53.42 146 ILE B O 1
ATOM 2133 N N . LYS B 1 123 ? 0.709 -13.614 -14.265 1.00 53.78 147 LYS B N 1
ATOM 2134 C CA . LYS B 1 123 ? 1.364 -13.135 -13.055 1.00 53.25 147 LYS B CA 1
ATOM 2135 C C . LYS B 1 123 ? 0.914 -13.990 -11.870 1.00 50.69 147 LYS B C 1
ATOM 2136 O O . LYS B 1 123 ? 1.722 -14.429 -11.058 1.00 51.14 147 LYS B O 1
ATOM 2142 N N . ILE B 1 124 ? -0.388 -14.232 -11.792 1.00 47.85 148 ILE B N 1
ATOM 2143 C CA . ILE B 1 124 ? -0.939 -15.040 -10.726 1.00 44.19 148 ILE B CA 1
ATOM 2144 C C . ILE B 1 124 ? -0.443 -16.456 -10.927 1.00 43.37 148 ILE B C 1
ATOM 2145 O O . ILE B 1 124 ? -0.015 -17.119 -9.986 1.00 43.57 148 ILE B O 1
ATOM 2150 N N . ARG B 1 125 ? -0.498 -16.911 -12.169 1.00 44.01 149 ARG B N 1
ATOM 2151 C CA . ARG B 1 125 ? -0.053 -18.255 -12.486 1.00 46.75 149 ARG B CA 1
ATOM 2152 C C . ARG B 1 125 ? 1.375 -18.452 -12.008 1.00 46.97 149 ARG B C 1
ATOM 2153 O O . ARG B 1 125 ? 1.682 -19.360 -11.216 1.00 41.82 149 ARG B O 1
ATOM 2161 N N . ASP B 1 126 ? 2.248 -17.582 -12.492 1.00 46.80 150 ASP B N 1
ATOM 2162 C CA . ASP B 1 126 ? 3.652 -17.659 -12.134 1.00 49.14 150 ASP B CA 1
ATOM 2163 C C . ASP B 1 126 ? 3.906 -17.565 -10.636 1.00 48.39 150 ASP B C 1
ATOM 2164 O O . ASP B 1 126 ? 4.650 -18.377 -10.065 1.00 49.27 150 ASP B O 1
ATOM 2169 N N . ALA B 1 127 ? 3.292 -16.586 -9.986 1.00 45.24 151 ALA B N 1
ATOM 2170 C CA . ALA B 1 127 ? 3.503 -16.443 -8.553 1.00 44.20 151 ALA B CA 1
ATOM 2171 C C . ALA B 1 127 ? 3.187 -17.762 -7.840 1.00 42.05 151 ALA B C 1
ATOM 2172 O O . ALA B 1 127 ? 3.983 -18.233 -7.017 1.00 38.45 151 ALA B O 1
ATOM 2174 N N . TYR B 1 128 ? 2.046 -18.365 -8.178 1.00 40.28 152 TYR B N 1
ATOM 2175 C CA . TYR B 1 128 ? 1.658 -19.612 -7.539 1.00 38.04 152 TYR B CA 1
ATOM 2176 C C . TYR B 1 128 ? 2.645 -20.718 -7.871 1.00 40.47 152 TYR B C 1
ATOM 2177 O O . TYR B 1 128 ? 3.060 -21.472 -6.992 1.00 36.76 152 TYR B O 1
ATOM 2186 N N . GLN B 1 129 ? 3.021 -20.810 -9.142 1.00 42.70 153 GLN B N 1
ATOM 2187 C CA . GLN B 1 129 ? 3.976 -21.824 -9.577 1.00 46.71 153 GLN B CA 1
ATOM 2188 C C . GLN B 1 129 ? 5.267 -21.690 -8.825 1.00 42.86 153 GLN B C 1
ATOM 2189 O O . GLN B 1 129 ? 5.790 -22.662 -8.288 1.00 44.14 153 GLN B O 1
ATOM 2195 N N . MET B 1 130 ? 5.787 -20.476 -8.812 1.00 41.50 154 MET B N 1
ATOM 2196 C CA . MET B 1 130 ? 7.024 -20.210 -8.120 1.00 42.72 154 MET B CA 1
ATOM 2197 C C . MET B 1 130 ? 6.976 -20.695 -6.676 1.00 40.69 154 MET B C 1
ATOM 2198 O O . MET B 1 130 ? 7.901 -21.356 -6.204 1.00 41.24 154 MET B O 1
ATOM 2203 N N . LEU B 1 131 ? 5.897 -20.362 -5.975 1.00 36.40 155 LEU B N 1
ATOM 2204 C CA . LEU B 1 131 ? 5.769 -20.762 -4.590 1.00 35.06 155 LEU B CA 1
ATOM 2205 C C . LEU B 1 131 ? 5.851 -22.275 -4.471 1.00 37.04 155 LEU B C 1
ATOM 2206 O O . LEU B 1 131 ? 6.486 -22.806 -3.550 1.00 35.40 155 LEU B O 1
ATOM 2211 N N . LYS B 1 132 ? 5.233 -22.985 -5.407 1.00 37.31 156 LYS B N 1
ATOM 2212 C CA . LYS B 1 132 ? 5.300 -24.437 -5.339 1.00 42.74 156 LYS B CA 1
ATOM 2213 C C . LYS B 1 132 ? 6.693 -24.934 -5.738 1.00 44.31 156 LYS B C 1
ATOM 2214 O O . LYS B 1 132 ? 7.192 -25.925 -5.197 1.00 42.40 156 LYS B O 1
ATOM 2220 N N . LYS B 1 133 ? 7.327 -24.226 -6.667 1.00 45.11 157 LYS B N 1
ATOM 2221 C CA . LYS B 1 133 ? 8.662 -24.599 -7.107 1.00 49.17 157 LYS B CA 1
ATOM 2222 C C . LYS B 1 133 ? 9.631 -24.661 -5.923 1.00 49.18 157 LYS B C 1
ATOM 2223 O O . LYS B 1 133 ? 10.304 -25.670 -5.713 1.00 49.24 157 LYS B O 1
ATOM 2229 N N . GLN B 1 134 ? 9.692 -23.595 -5.136 1.00 46.81 158 GLN B N 1
ATOM 2230 C CA . GLN B 1 134 ? 10.591 -23.582 -3.993 1.00 46.44 158 GLN B CA 1
ATOM 2231 C C . GLN B 1 134 ? 10.059 -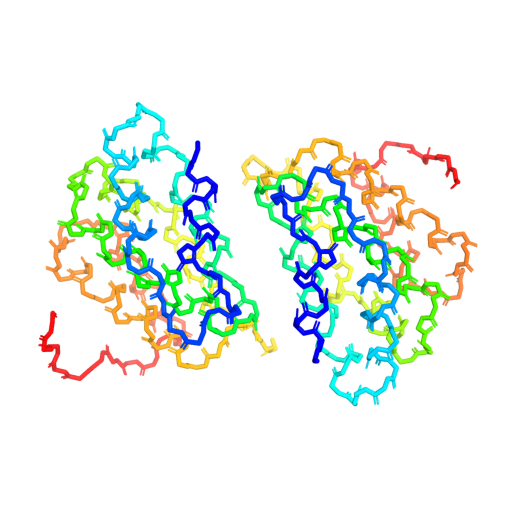24.370 -2.809 1.00 44.27 158 GLN B C 1
ATOM 2232 O O . GLN B 1 134 ? 10.651 -24.346 -1.725 1.00 42.46 158 GLN B O 1
ATOM 2238 N N . GLY B 1 135 ? 8.951 -25.068 -3.004 1.00 40.51 159 GLY B N 1
ATOM 2239 C CA . GLY B 1 135 ? 8.399 -25.829 -1.904 1.00 43.01 159 GLY B CA 1
ATOM 2240 C C . GLY B 1 135 ? 7.890 -24.927 -0.790 1.00 45.68 159 GLY B C 1
ATOM 2241 O O . GLY B 1 135 ? 7.756 -25.363 0.356 1.00 47.00 159 GLY B O 1
ATOM 2242 N N . ILE B 1 136 ? 7.622 -23.666 -1.130 1.00 48.28 160 ILE B N 1
ATOM 2243 C CA . ILE B 1 136 ? 7.099 -22.678 -0.183 1.00 47.63 160 ILE B CA 1
ATOM 2244 C C . ILE B 1 136 ? 5.687 -23.138 0.149 1.00 47.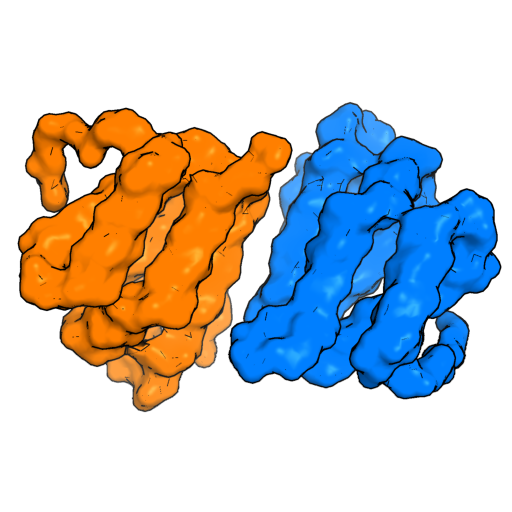77 160 ILE B C 1
ATOM 2245 O O . ILE B 1 136 ? 5.241 -23.059 1.288 1.00 47.28 160 ILE B O 1
ATOM 2250 N N . ILE B 1 137 ? 4.989 -23.603 -0.881 1.00 49.46 161 ILE B N 1
ATOM 2251 C CA . ILE B 1 137 ? 3.652 -24.154 -0.737 1.00 51.77 161 ILE B CA 1
ATOM 2252 C C . ILE B 1 137 ? 3.866 -25.649 -0.975 1.00 54.78 161 ILE B C 1
ATOM 2253 O O . ILE B 1 137 ? 4.184 -26.072 -2.086 1.00 56.38 161 ILE B O 1
ATOM 2258 N N . LYS B 1 138 ? 3.718 -26.455 0.061 1.00 58.87 162 LYS B N 1
ATOM 2259 C CA . LYS B 1 138 ? 3.926 -27.871 -0.126 1.00 63.68 162 LYS B CA 1
ATOM 2260 C C . LYS B 1 138 ? 2.654 -28.588 -0.514 1.00 67.56 162 LYS B C 1
ATOM 2261 O O . LYS B 1 138 ? 1.996 -29.201 0.321 1.00 68.88 162 LYS B O 1
ATOM 2267 N N . GLN B 1 139 ? 2.304 -28.470 -1.793 1.00 72.16 163 GLN B N 1
ATOM 2268 C CA . GLN B 1 139 ? 1.121 -29.122 -2.371 1.00 75.98 163 GLN B CA 1
ATOM 2269 C C . GLN B 1 139 ? -0.170 -29.012 -1.569 1.00 73.82 163 GLN B C 1
ATOM 2270 O O . GLN B 1 139 ? -0.274 -29.557 -0.470 1.00 74.93 163 GLN B O 1
ATOM 2276 N N . ASP B 1 140 ? -1.160 -28.348 -2.155 1.00 72.42 164 ASP B N 1
ATOM 2277 C CA . ASP B 1 140 ? -2.452 -28.157 -1.511 1.00 72.44 164 ASP B CA 1
ATOM 2278 C C . ASP B 1 140 ? -3.207 -27.220 -2.426 1.00 69.66 164 ASP B C 1
ATOM 2279 O O . ASP B 1 140 ? -2.678 -26.840 -3.471 1.00 68.03 164 ASP B O 1
ATOM 2284 N N . PRO B 1 141 ? -4.474 -26.894 -2.102 1.00 67.61 165 PRO B N 1
ATOM 2285 C CA . PRO B 1 141 ? -5.308 -27.321 -0.970 1.00 66.13 165 PRO B CA 1
ATOM 2286 C C . PRO B 1 141 ? -6.050 -28.641 -1.221 1.00 64.01 165 PRO B C 1
ATOM 2287 O O . PRO B 1 141 ? -5.546 -29.478 -1.965 1.00 67.54 165 PRO B O 1
ATOM 2291 N N . LYS B 1 142 ? -7.230 -28.838 -0.632 1.00 61.12 166 LYS B N 1
ATOM 2292 C CA . LYS B 1 142 ? -7.935 -30.121 -0.796 1.00 58.60 166 LYS B CA 1
ATOM 2293 C C . LYS B 1 142 ? -9.139 -30.294 -1.744 1.00 54.12 166 LYS B C 1
ATOM 2294 O O . LYS B 1 142 ? -9.138 -31.175 -2.592 1.00 55.08 166 LYS B O 1
ATOM 2300 N N . LEU B 1 143 ? -10.176 -29.487 -1.599 1.00 55.26 167 LEU B N 1
ATOM 2301 C CA . LEU B 1 143 ? -11.369 -29.615 -2.468 1.00 58.83 167 LEU B CA 1
ATOM 2302 C C . LEU B 1 143 ? -12.198 -28.364 -2.283 1.00 57.19 167 LEU B C 1
ATOM 2303 O O . LEU B 1 143 ? -13.293 -28.430 -1.761 1.00 58.74 167 LEU B O 1
ATOM 2308 N N . PRO B 1 144 ? -11.695 -27.211 -2.746 1.00 61.57 168 PRO B N 1
ATOM 2309 C CA . PRO B 1 144 ? -12.417 -25.949 -2.586 1.00 60.28 168 PRO B CA 1
ATOM 2310 C C . PRO B 1 144 ? -13.931 -25.948 -2.575 1.00 59.12 168 PRO B C 1
ATOM 2311 O O . PRO B 1 144 ? -14.598 -26.316 -3.541 1.00 53.19 168 PRO B O 1
ATOM 2315 N N . VAL B 1 145 ? -14.456 -25.551 -1.422 1.00 62.22 169 VAL B N 1
ATOM 2316 C CA . VAL B 1 145 ? -15.884 -25.418 -1.233 1.00 64.66 169 VAL B CA 1
ATOM 2317 C C . VAL B 1 145 ? -16.175 -23.936 -1.501 1.00 66.12 169 VAL B C 1
ATOM 2318 O O . VAL B 1 145 ? -17.275 -23.460 -1.250 1.00 67.93 169 VAL B O 1
ATOM 2322 N N . ASP B 1 146 ? -15.172 -23.213 -2.006 1.00 68.26 170 ASP B N 1
ATOM 2323 C CA . ASP B 1 146 ? -15.325 -21.794 -2.345 1.00 68.84 170 ASP B CA 1
ATOM 2324 C C . ASP B 1 146 ? -14.598 -21.369 -3.613 1.00 70.54 170 ASP B C 1
ATOM 2325 O O . ASP B 1 146 ? -13.553 -21.973 -3.938 1.00 72.93 170 ASP B O 1
#

Organism: Homo sapiens (NCBI:txid9606)

Nearest PDB structures (foldseek):
  1mhq-assembly1_A  TM=1.007E+00  e=3.412E-22  Homo sapiens
  1lf8-assembly1_A  TM=9.657E-01  e=1.264E-13  Homo sapiens
  1py1-assembly2_C  TM=9.616E-01  e=2.526E-13  Homo sapiens
  3g2w-assembly2_B  TM=9.594E-01  e=2.526E-13  Homo sapiens
  3g2s-assembly1_A  TM=9.518E-01  e=2.930E-13  Homo sapiens

InterPro domains:
  IPR002014 VHS domain [PF00790] (22-159)
  IPR002014 VHS domain [PS50179] (33-163)
  IPR002014 VHS domain [SM00288] (26-159)
  IPR004152 GAT domain [PF03127] (239-316)
  IPR004152 GAT domain [PS50909] (188-315)
  IPR008152 Clathrin adaptor, alpha/beta/gamma-adaptin, appendage, Ig-like subdomain [PF02883] (488-605)
  IPR008152 Clathrin adaptor, alpha/beta/gamma-adaptin, appendage, Ig-like subdomain [SM00809] (481-605)
  IPR008153 Gamma-adaptin ear (GAE) domain [PS50180] (484-605)
  IPR008942 ENTH/VHS [G3DSA:1.25.40.90] (21-179)
  IPR008942 ENTH/VHS [SSF48464] (26-173)
  IPR013041 Clathrin adaptor, appendage, Ig-like subdomain superfamily [SSF49348] (471-609)
  IPR027422 ADP-ribosylation factor-binding protein GGA1-3 [PTHR45905] (23-611)
  IPR038425 GAT domain superfamily [G3DSA:1.20.58.160] (224-318)
  IPR041198 N-terminal extension of GAT domain [PF18308] (188-224)

Foldseek 3Di:
DLVVLLCLQQPPVDPDGDPVSLVVNLVVLQVDPCNLVPVLVVLLVQLQDLRASSNVSSLVSVLVNCVPHDPSNVVSCLDLVSVVSLCQCLDPDDPSGSYDVVSVVSSQQSLVVCCVVPVVRDSSVVVNVVCCVVCSDVDHDDD/DLLVLLCQQLVLVPPDGDVVSLCVNLVVLQVDPCSLVPVLVSLLVQLQALRASSNVSSLVSVVVSPVPVPDSNVVSCLDLVSLVSLVQQLDAVHGSHDVVSNVSSLVVLVVVCVVCVPRVSSVVSNVVCVVVCSPVDDDDDDPD

CATH classification: 1.25.40.90

Secondary structure (DSSP, 8-state):
-HHHHHHHHH-TT-SS--HHHHHHHHHHHHHSSHHHHHHHHHHHHHHT-SSHHHHHHHHHHHHHHHHHS-HHHHHHHTSHHHHHHHHHTT--STTS----HHHHHHHHHHHHHHHHH-TT-HHHHHHHHHHHHTTSS-S----/-HHHHHHHHT-TT-SS--HHHHHHHHHHHHSSTTHHHHHHHHHHHHHT-SSHHHHHHHHHHHHHHHHHSHHHHHHHHTSHHHHHHHHHHH-----SS-HHHHHHHHHHHHHHHHH-TT-HHHHHHHHHHHHTTSS-S-------

Radius of gyration: 19.51 Å; Cα contacts (8 Å, |Δi|>4): 359; chains: 2; bounding box: 49×46×50 Å

Sequence (287 aa):
SLELWLNKATDPSMSEQDWSAIQNFCEQVNTDPNGPTHAPWLLAHKIQSPQEKEALYALTVLEMCMNHCGEKFHSEVAKFRFLNELIKVLSPKYLGSWATGKVKGRVIEILFSWTVWFPEDIKIRDAYQMLKKQGIIKQDPKLSLELWLNKATDPSMSEQDWSAIQNFCEQVNTDPNGPTHAPWLLAHKIQSPQEKEALYALTVLEMCMNHCGEKFHSEVAKFRFLNELIKVLSPLGSWATGKVKGRVIEILFSWTVWFPEDIKIRDAYQMLKKQGIIKQDPKLPVD

B-factor: mean 46.01, std 11.8, range [21.0, 83.86]

Solvent-accessible surface area: 14565 Å² total; per-residue (Å²): 82,7,66,76,65,0,33,89,0,1,49,36,89,74,94,131,34,46,137,65,0,0,100,42,0,5,113,44,0,86,92,38,111,70,0,11,68,83,0,0,50,7,0,2,4,12,1,33,2,28,3,58,80,7,0,31,21,0,0,40,0,0,50,31,0,7,76,115,15,36,133,146,2,29,38,16,0,14,70,86,114,0,0,55,26,2,26,103,4,8,22,104,155,191,96,32,34,72,13,55,55,140,1,68,34,47,0,31,58,4,1,31,8,3,28,70,112,32,96,113,21,96,105,0,125,53,0,6,81,83,5,55,177,119,58,39,4,176,125,65,41,171,148,87,12,74,81,64,0,37,94,0,1,43,30,86,75,109,131,17,34,121,70,1,0,115,49,0,2,102,40,1,76,93,39,121,74,0,20,71,103,0,0,26,11,0,1,3,9,1,26,2,28,12,65,92,8,0,30,24,0,0,24,0,0,67,41,0,19,108,110,12,32,120,160,0,37,41,30,1,16,86,108,88,0,3,66,19,2,25,112,7,8,48,99,203,38,51,64,13,54,58,142,0,47,21,50,1,28,90,9,1,54,23,6,29,75,141,53,74,135,39,109,92,1,106,63,6,11,78,88,0,77,157,104,29,54,3,174,148,59,39,182,142,83,143,130

GO terms:
  GO:0005802 trans-Golgi network (C, IDA)
  GO:0031267 small GTPase binding (F, IDA)
  GO:0034394 protein localization to cell surface (P, IDA)
  GO:0030136 clathrin-coated vesicle (C, IDA)
  GO:0043001 Golgi to plasma membrane protein transport (P, IDA)
  GO:0031901 early endosome membrane (C, EXP)
  GO:0005515 protein binding (F, IPI)
  GO:0031901 early endosome membrane (C, TAS)
  GO:0010008 endosome membrane (C, TAS)
  GO:0005794 Golgi apparatus (C, IDA)